Protein AF-A0A820J8H2-F1 (afdb_monomer_lite)

Sequence (237 aa):
DNSMPPGLQPAHKMSIILFLERVYGIPDQETFFRLVEDAFLPDIRAATILDMAAIAESDMALALNRYLCTSVITIMTAHAHYFDDCDHRSSLLESTLHTVYRLSKCRSLTKNQLDIICDFLLAFASQLKPSMMTPLLRKLVHDVPALTDQTIVPLRMLTQWYERCSRYYSVAATEEEKRLTMLLFQKIFDALASRAYDPELFGKALPCLTAIGSALSPDYSYSINQQDNLDHEREKV

Secondary structure (DSSP, 8-state):
-----S---HHHHHHHHHHHHHHT---SHHHHHHHIIIIIHHHHHHHHHHHHTTTTTSHHHHHHHHHIIIIIIHHHHHTGGGGTT-GGGHHHHHHHHHHHHHHTT-TT--HHHHHHHHHHHHHHHTTS-GGGTHHHHHHHHHHGGG--GGGHHHHHHHHHHHHHHHHHHHHT--HHHHHHHHHHHHHHHHHHHTS---HHHHHHHHHHHHHHHHHS-TT----GGGTHHHHHTSTT-

Organism: NCBI:txid433720

Structure (mmCIF, N/CA/C/O backbone):
data_AF-A0A820J8H2-F1
#
_entry.id   AF-A0A820J8H2-F1
#
loop_
_atom_site.group_PDB
_atom_site.id
_atom_site.type_symbol
_atom_site.label_atom_id
_atom_site.label_alt_id
_atom_site.label_comp_id
_atom_site.label_asym_id
_atom_site.label_entity_id
_atom_site.label_seq_id
_atom_site.pdbx_PDB_ins_code
_atom_site.Cartn_x
_atom_site.Cartn_y
_atom_site.Cartn_z
_atom_site.occupancy
_atom_site.B_iso_or_equiv
_atom_site.auth_seq_id
_atom_site.auth_comp_id
_atom_site.auth_asym_id
_atom_site.auth_atom_id
_atom_site.pdbx_PDB_model_num
ATOM 1 N N . ASP A 1 1 ? 27.933 -25.535 -6.704 1.00 30.62 1 ASP A N 1
ATOM 2 C CA . ASP A 1 1 ? 27.068 -25.994 -5.603 1.00 30.62 1 ASP A CA 1
ATOM 3 C C . ASP A 1 1 ? 26.599 -24.831 -4.751 1.00 30.62 1 ASP A C 1
ATOM 5 O O . ASP A 1 1 ? 27.307 -24.401 -3.856 1.00 30.62 1 ASP A O 1
ATOM 9 N N . ASN A 1 2 ? 25.430 -24.277 -5.080 1.00 38.53 2 ASN A N 1
ATOM 10 C CA . ASN A 1 2 ? 24.803 -23.171 -4.345 1.00 38.53 2 ASN A CA 1
ATOM 11 C C . ASN A 1 2 ? 23.500 -23.646 -3.673 1.00 38.53 2 ASN A C 1
ATOM 13 O O . ASN A 1 2 ? 22.476 -22.966 -3.692 1.00 38.53 2 ASN A O 1
ATOM 17 N N . SER A 1 3 ? 23.505 -24.869 -3.135 1.00 40.62 3 SER A N 1
ATOM 18 C CA . SER A 1 3 ? 22.353 -25.422 -2.424 1.00 40.62 3 SER A CA 1
ATOM 19 C C . SER A 1 3 ? 22.303 -24.858 -1.003 1.00 40.62 3 SER A C 1
ATOM 21 O O . SER A 1 3 ? 23.018 -25.306 -0.107 1.00 40.62 3 SER A O 1
ATOM 23 N N . MET A 1 4 ? 21.456 -23.843 -0.845 1.00 52.28 4 MET A N 1
ATOM 24 C CA . MET A 1 4 ? 20.963 -23.289 0.420 1.00 52.28 4 MET A CA 1
ATOM 25 C C . MET A 1 4 ? 20.122 -24.332 1.206 1.00 52.28 4 MET A C 1
ATOM 27 O O . MET A 1 4 ? 19.790 -25.383 0.652 1.00 52.28 4 MET A O 1
ATOM 31 N N . PRO A 1 5 ? 19.833 -24.094 2.503 1.00 44.72 5 PRO A N 1
ATOM 32 C CA . PRO A 1 5 ? 19.587 -25.126 3.515 1.00 44.72 5 PRO A CA 1
ATOM 33 C C . PRO A 1 5 ? 18.308 -25.946 3.268 1.00 44.72 5 PRO A C 1
ATOM 35 O O . PRO A 1 5 ? 17.420 -25.505 2.536 1.00 44.72 5 PRO A O 1
ATOM 38 N N . PRO A 1 6 ? 18.184 -27.139 3.885 1.00 46.28 6 PRO A N 1
ATOM 39 C CA . PRO A 1 6 ? 17.068 -28.046 3.650 1.00 46.28 6 PRO A CA 1
ATOM 40 C C . PRO A 1 6 ? 15.782 -27.445 4.229 1.00 46.28 6 PRO A C 1
ATOM 42 O O . PRO A 1 6 ? 15.544 -27.469 5.433 1.00 46.28 6 PRO A O 1
ATOM 45 N N . GLY A 1 7 ? 14.955 -26.885 3.353 1.00 60.88 7 GLY A N 1
ATOM 46 C CA . GLY A 1 7 ? 13.635 -26.354 3.665 1.00 60.88 7 GLY A CA 1
ATOM 47 C C . GLY A 1 7 ? 12.654 -26.667 2.540 1.00 60.88 7 GLY A C 1
ATOM 48 O O . GLY A 1 7 ? 13.052 -26.983 1.417 1.00 60.88 7 GLY A O 1
ATOM 49 N N . LEU A 1 8 ? 11.353 -26.605 2.833 1.00 62.41 8 LEU A N 1
ATOM 50 C CA . LEU A 1 8 ? 10.319 -26.786 1.814 1.00 62.41 8 LEU A CA 1
ATOM 51 C C . LEU A 1 8 ? 10.477 -25.725 0.719 1.00 62.41 8 LEU A C 1
ATOM 53 O O . LEU A 1 8 ? 10.411 -24.526 0.990 1.00 62.41 8 LEU A O 1
ATOM 57 N N . GLN A 1 9 ? 10.651 -26.178 -0.523 1.00 83.81 9 GLN A N 1
ATOM 58 C CA . GLN A 1 9 ? 10.638 -25.305 -1.694 1.00 83.81 9 GLN A CA 1
ATOM 59 C C . GLN A 1 9 ? 9.290 -24.565 -1.805 1.00 83.81 9 GLN A C 1
ATOM 61 O O . GLN A 1 9 ? 8.263 -25.110 -1.382 1.00 83.81 9 GLN A O 1
ATOM 66 N N . PRO A 1 10 ? 9.247 -23.369 -2.426 1.00 85.56 10 PRO A N 1
ATOM 67 C CA . PRO A 1 10 ? 8.014 -22.592 -2.571 1.00 85.56 10 PRO A CA 1
ATOM 68 C C . PRO A 1 10 ? 6.866 -23.388 -3.205 1.00 85.56 10 PRO A C 1
ATOM 70 O O . PRO A 1 10 ? 5.723 -23.272 -2.775 1.00 85.56 10 PRO A O 1
ATOM 73 N N . ALA A 1 11 ? 7.167 -24.269 -4.165 1.00 85.00 11 ALA A N 1
ATOM 74 C CA . ALA A 1 11 ? 6.178 -25.146 -4.793 1.00 85.00 11 ALA A CA 1
ATOM 75 C C . ALA A 1 11 ? 5.545 -26.154 -3.810 1.00 85.00 11 ALA A C 1
ATOM 77 O O . ALA A 1 11 ? 4.338 -26.408 -3.859 1.00 85.00 11 ALA A O 1
ATOM 78 N N . HIS A 1 12 ? 6.336 -26.703 -2.881 1.00 88.06 12 HIS A N 1
ATOM 79 C CA . HIS A 1 12 ? 5.822 -27.594 -1.841 1.00 88.06 12 HIS A CA 1
ATOM 80 C C . HIS A 1 12 ? 4.946 -26.824 -0.852 1.00 88.06 12 HIS A C 1
ATOM 82 O O . HIS A 1 12 ? 3.842 -27.269 -0.544 1.00 88.06 12 HIS A O 1
ATOM 88 N N . LYS A 1 13 ? 5.396 -25.637 -0.416 1.00 89.31 13 LYS A N 1
ATOM 89 C CA . LYS A 1 13 ? 4.595 -24.757 0.449 1.00 89.31 13 LYS A CA 1
ATOM 90 C C . LYS A 1 13 ? 3.261 -24.397 -0.204 1.00 89.31 13 LYS A C 1
ATOM 92 O O . LYS A 1 13 ? 2.226 -24.501 0.443 1.00 89.31 13 LYS A O 1
ATOM 97 N N . MET A 1 14 ? 3.274 -24.058 -1.494 1.00 89.00 14 MET A N 1
ATOM 98 C CA . MET A 1 14 ? 2.070 -23.754 -2.270 1.00 89.00 14 MET A CA 1
ATOM 99 C C . MET A 1 14 ? 1.055 -24.899 -2.230 1.00 89.00 14 MET A C 1
ATOM 101 O O . MET A 1 14 ? -0.117 -24.678 -1.943 1.00 89.00 14 MET A O 1
ATOM 105 N N . SER A 1 15 ? 1.517 -26.129 -2.466 1.00 88.31 15 SER A N 1
ATOM 106 C CA . SER A 1 15 ? 0.657 -27.318 -2.470 1.00 88.31 15 SER A CA 1
ATOM 107 C C . SER A 1 15 ? 0.059 -27.600 -1.088 1.00 88.31 15 SER A C 1
ATOM 109 O O . SER A 1 15 ? -1.125 -27.910 -0.981 1.00 88.31 15 SER A O 1
ATOM 111 N N . ILE A 1 16 ? 0.861 -27.448 -0.028 1.00 89.44 16 ILE A N 1
ATOM 112 C CA . ILE A 1 16 ? 0.415 -27.633 1.360 1.00 89.44 16 ILE A CA 1
ATOM 113 C C . ILE A 1 16 ? -0.626 -26.576 1.735 1.00 89.44 16 ILE A C 1
ATOM 115 O O . ILE A 1 16 ? -1.671 -26.926 2.271 1.00 89.44 16 ILE A O 1
ATOM 119 N N . ILE A 1 17 ? -0.374 -25.301 1.425 1.00 89.00 17 ILE A N 1
ATOM 120 C CA . ILE A 1 17 ? -1.313 -24.214 1.721 1.00 89.00 17 ILE A CA 1
ATOM 121 C C . ILE A 1 17 ? -2.636 -24.419 0.989 1.00 89.00 17 ILE A C 1
ATOM 123 O O . ILE A 1 17 ? -3.684 -24.336 1.620 1.00 89.00 17 ILE A O 1
ATOM 127 N N . LEU A 1 18 ? -2.598 -24.734 -0.309 1.00 87.75 18 LEU A N 1
ATOM 128 C CA . LEU A 1 18 ? -3.810 -25.001 -1.084 1.00 87.75 18 LEU A CA 1
ATOM 129 C C . LEU A 1 18 ? -4.602 -26.174 -0.500 1.00 87.75 18 LEU A C 1
ATOM 131 O O . LEU A 1 18 ? -5.824 -26.113 -0.423 1.00 87.75 18 LEU A O 1
ATOM 135 N N . PHE A 1 19 ? -3.922 -27.236 -0.068 1.00 89.81 19 PHE A N 1
ATOM 136 C CA . PHE A 1 19 ? -4.579 -28.360 0.591 1.00 89.81 19 PHE A CA 1
ATOM 137 C C . PHE A 1 19 ? -5.224 -27.946 1.920 1.00 89.81 19 PHE A C 1
ATOM 139 O O . PHE A 1 19 ? -6.392 -28.256 2.147 1.00 89.81 19 PHE A O 1
ATOM 146 N N . LEU A 1 20 ? -4.496 -27.222 2.777 1.00 88.06 20 LEU A N 1
ATOM 147 C CA . LEU A 1 20 ? -5.016 -26.740 4.059 1.00 88.06 20 LEU A CA 1
ATOM 148 C C . LEU A 1 20 ? -6.232 -25.833 3.859 1.00 88.06 20 LEU A C 1
ATOM 150 O O . LEU A 1 20 ? -7.269 -26.059 4.477 1.00 88.06 20 LEU A O 1
ATOM 154 N N . GLU A 1 21 ? -6.137 -24.875 2.940 1.00 86.62 21 GLU A N 1
ATOM 155 C CA . GLU A 1 21 ? -7.226 -23.964 2.592 1.00 86.62 21 GLU A CA 1
ATOM 156 C C . GLU A 1 21 ? -8.458 -24.721 2.074 1.00 86.62 21 GLU A C 1
ATOM 158 O O . GLU A 1 21 ? -9.579 -24.434 2.486 1.00 86.62 21 GLU A O 1
ATOM 163 N N . ARG A 1 22 ? -8.275 -25.707 1.188 1.00 89.31 22 ARG A N 1
ATOM 164 C CA . ARG A 1 22 ? -9.395 -26.415 0.546 1.00 89.31 22 ARG A CA 1
ATOM 165 C C . ARG A 1 22 ? -10.045 -27.478 1.423 1.00 89.31 22 ARG A C 1
ATOM 167 O O . ARG A 1 22 ? -11.230 -27.739 1.240 1.00 89.31 22 ARG A O 1
ATOM 174 N N . VAL A 1 23 ? -9.287 -28.116 2.314 1.00 92.00 23 VAL A N 1
ATOM 175 C CA . VAL A 1 23 ? -9.778 -29.234 3.139 1.00 92.00 23 VAL A CA 1
ATOM 176 C C . VAL A 1 23 ? -10.203 -28.777 4.526 1.00 92.00 23 VAL A C 1
ATOM 178 O O . VAL A 1 23 ? -11.249 -29.204 5.007 1.00 92.00 23 VAL A O 1
ATOM 181 N N . TYR A 1 24 ? -9.405 -27.925 5.165 1.00 87.56 24 TYR A N 1
ATOM 182 C CA . TYR A 1 24 ? -9.645 -27.483 6.540 1.00 87.56 24 TYR A CA 1
ATOM 183 C C . TYR A 1 24 ? -10.177 -26.050 6.609 1.00 87.56 24 TYR A C 1
ATOM 185 O O . TYR A 1 24 ? -10.879 -25.709 7.559 1.00 87.56 24 TYR A O 1
ATOM 193 N N . GLY A 1 25 ? -9.877 -25.223 5.603 1.00 89.12 25 GLY A N 1
ATOM 194 C CA . GLY A 1 25 ? -10.183 -23.797 5.634 1.00 89.12 25 GLY A CA 1
ATOM 195 C C . GLY A 1 25 ? -9.395 -23.060 6.718 1.00 89.12 25 GLY A C 1
ATOM 196 O O . GLY A 1 25 ? -8.474 -23.601 7.333 1.00 89.12 25 GLY A O 1
ATOM 197 N N . ILE A 1 26 ? -9.763 -21.799 6.946 1.00 90.25 26 ILE A N 1
ATOM 198 C CA . ILE A 1 26 ? -9.236 -20.984 8.044 1.00 90.25 26 ILE A CA 1
ATOM 199 C C . ILE A 1 26 ? -10.391 -20.727 9.019 1.00 90.25 26 ILE A C 1
ATOM 201 O O . ILE A 1 26 ? -11.213 -19.842 8.767 1.00 90.25 26 ILE A O 1
ATOM 205 N N . PRO A 1 27 ? -10.503 -21.534 10.091 1.00 86.44 27 PRO A N 1
ATOM 206 C CA . PRO A 1 27 ? -11.716 -21.592 10.905 1.00 86.44 27 PRO A CA 1
ATOM 207 C C . PRO A 1 27 ? -11.907 -20.365 11.797 1.00 86.44 27 PRO A C 1
ATOM 209 O O . PRO A 1 27 ? -13.040 -20.012 12.111 1.00 86.44 27 PRO A O 1
ATOM 212 N N . ASP A 1 28 ? -10.815 -19.722 12.209 1.00 90.75 28 ASP A N 1
ATOM 213 C CA . ASP A 1 28 ? -10.843 -18.607 13.144 1.00 90.75 28 ASP A CA 1
ATOM 214 C C . ASP A 1 28 ? -9.726 -17.587 12.874 1.00 90.75 28 ASP A C 1
ATOM 216 O O . ASP A 1 28 ? -8.718 -17.854 12.207 1.00 90.75 28 ASP A O 1
ATOM 220 N N . GLN A 1 29 ? -9.935 -16.393 13.426 1.00 91.62 29 GLN A N 1
ATOM 221 C CA . GLN A 1 29 ? -9.028 -15.255 13.331 1.00 91.62 29 GLN A CA 1
ATOM 222 C C . GLN A 1 29 ? -7.659 -15.552 13.969 1.00 91.62 29 GLN A C 1
ATOM 224 O O . GLN A 1 29 ? -6.631 -15.094 13.473 1.00 91.62 29 GLN A O 1
ATOM 229 N N . GLU A 1 30 ? -7.601 -16.333 15.049 1.00 92.00 30 GLU A N 1
ATOM 230 C CA . GLU A 1 30 ? -6.343 -16.628 15.736 1.00 92.00 30 GLU A CA 1
ATOM 231 C C . GLU A 1 30 ? -5.408 -17.468 14.856 1.00 92.00 30 GLU A C 1
ATOM 233 O O . GLU A 1 30 ? -4.236 -17.124 14.687 1.00 92.00 30 GLU A O 1
ATOM 238 N N . THR A 1 31 ? -5.948 -18.515 14.238 1.00 91.75 31 THR A N 1
ATOM 239 C CA . THR A 1 31 ? -5.276 -19.395 13.283 1.00 91.75 31 THR A CA 1
ATOM 240 C C . THR A 1 31 ? -4.796 -18.608 12.072 1.00 91.75 31 THR A C 1
ATOM 242 O O . THR A 1 31 ? -3.646 -18.766 11.658 1.00 91.75 31 THR A O 1
ATOM 245 N N . PHE A 1 32 ? -5.636 -17.713 11.541 1.00 93.19 32 PHE A N 1
ATOM 246 C CA . PHE A 1 32 ? -5.249 -16.818 10.452 1.00 93.19 32 PHE A CA 1
ATOM 247 C C . PHE A 1 32 ? -4.015 -15.987 10.809 1.00 93.19 32 PHE A C 1
ATOM 249 O O . PHE A 1 32 ? -3.044 -15.948 10.055 1.00 93.19 32 PHE A O 1
ATOM 256 N N . PHE A 1 33 ? -4.012 -15.355 11.978 1.00 93.69 33 PHE A N 1
ATOM 257 C CA . PHE A 1 33 ? -2.881 -14.533 12.379 1.00 93.69 33 PHE A CA 1
ATOM 258 C C . PHE A 1 33 ? -1.616 -15.336 12.684 1.00 93.69 33 PHE A C 1
ATOM 260 O O . PHE A 1 33 ? -0.537 -14.851 12.360 1.00 93.69 33 PHE A O 1
ATOM 267 N N . ARG A 1 34 ? -1.720 -16.553 13.239 1.00 92.50 34 ARG A N 1
ATOM 268 C CA . ARG A 1 34 ? -0.553 -17.446 13.371 1.00 92.50 34 ARG A CA 1
ATOM 269 C C . ARG A 1 34 ? 0.048 -17.756 11.999 1.00 92.50 34 ARG A C 1
ATOM 271 O O . ARG A 1 34 ? 1.257 -17.682 11.830 1.00 92.50 34 ARG A O 1
ATOM 278 N N . LEU A 1 35 ? -0.786 -18.020 10.988 1.00 92.75 35 LEU A N 1
ATOM 279 C CA . LEU A 1 35 ? -0.313 -18.204 9.610 1.00 92.75 35 LEU A CA 1
ATOM 280 C C . LEU A 1 35 ? 0.363 -16.939 9.060 1.00 92.75 35 LEU A C 1
ATOM 282 O O . LEU A 1 35 ? 1.425 -17.034 8.443 1.00 92.75 35 LEU A O 1
ATOM 286 N N . VAL A 1 36 ? -0.219 -15.759 9.297 1.00 93.69 36 VAL A N 1
ATOM 287 C CA . VAL A 1 36 ? 0.371 -14.482 8.868 1.00 93.69 36 VAL A CA 1
ATOM 288 C C . VAL A 1 36 ? 1.738 -14.263 9.521 1.00 93.69 36 VAL A C 1
ATOM 290 O O . VAL A 1 36 ? 2.703 -13.946 8.826 1.00 93.69 36 VAL A O 1
ATOM 293 N N . GLU A 1 37 ? 1.833 -14.452 10.833 1.00 93.50 37 GLU A N 1
ATOM 294 C CA . GLU A 1 37 ? 3.025 -14.164 11.631 1.00 93.50 37 GLU A CA 1
ATOM 295 C C . GLU A 1 37 ? 4.150 -15.187 11.416 1.00 93.50 37 GLU A C 1
ATOM 297 O O . GLU A 1 37 ? 5.286 -14.793 11.134 1.00 93.50 37 GLU A O 1
ATOM 302 N N . ASP A 1 38 ? 3.829 -16.482 11.463 1.00 91.25 38 ASP A N 1
ATOM 303 C CA . ASP A 1 38 ? 4.825 -17.560 11.478 1.00 91.25 38 ASP A CA 1
ATOM 304 C C . ASP A 1 38 ? 5.195 -18.070 10.078 1.00 91.25 38 ASP A C 1
ATOM 306 O O . ASP A 1 38 ? 6.290 -18.604 9.884 1.00 91.25 38 ASP A O 1
ATOM 310 N N . ALA A 1 39 ? 4.308 -17.920 9.085 1.00 90.88 39 ALA A N 1
ATOM 311 C CA . ALA A 1 39 ? 4.525 -18.451 7.737 1.00 90.88 39 ALA A CA 1
ATOM 312 C C . ALA A 1 39 ? 4.591 -17.356 6.664 1.00 90.88 39 ALA A C 1
ATOM 314 O O . ALA A 1 39 ? 5.579 -17.264 5.932 1.00 90.88 39 ALA A O 1
ATOM 315 N N . PHE A 1 40 ? 3.564 -16.511 6.560 1.00 93.81 40 PHE A N 1
ATOM 316 C CA . PHE A 1 40 ? 3.409 -15.625 5.404 1.00 93.81 40 PHE A CA 1
ATOM 317 C C . PHE A 1 40 ? 4.362 -14.432 5.444 1.00 93.81 40 PHE A C 1
ATOM 319 O O . PHE A 1 40 ? 5.053 -14.173 4.459 1.00 93.81 40 PHE A O 1
ATOM 326 N N . LEU A 1 41 ? 4.454 -13.713 6.567 1.00 94.12 41 LEU A N 1
ATOM 327 C CA . LEU A 1 41 ? 5.349 -12.559 6.680 1.00 94.12 41 LEU A CA 1
ATOM 328 C C . LEU A 1 41 ? 6.827 -12.917 6.502 1.00 94.12 41 LEU A C 1
ATOM 330 O O . LEU A 1 41 ? 7.506 -12.183 5.777 1.00 94.12 41 LEU A O 1
ATOM 334 N N . PRO A 1 42 ? 7.357 -14.008 7.088 1.00 93.31 42 PRO A N 1
ATOM 335 C CA . PRO A 1 42 ? 8.715 -14.458 6.800 1.00 93.31 42 PRO A CA 1
ATOM 336 C C . PRO A 1 42 ? 8.952 -14.719 5.308 1.00 93.31 42 PRO A C 1
ATOM 338 O O . PRO A 1 42 ? 9.970 -14.279 4.773 1.00 93.31 42 PRO A O 1
ATOM 341 N N . ASP A 1 43 ? 7.997 -15.354 4.621 1.00 92.75 43 ASP A N 1
ATOM 342 C CA . ASP A 1 43 ? 8.103 -15.644 3.187 1.00 92.75 43 ASP A CA 1
ATOM 343 C C . ASP A 1 43 ? 8.063 -14.362 2.333 1.00 92.75 43 ASP A C 1
ATOM 345 O O . ASP A 1 43 ? 8.858 -14.214 1.400 1.00 92.75 43 ASP A O 1
ATOM 349 N N . ILE A 1 44 ? 7.207 -13.391 2.677 1.00 93.94 44 ILE A N 1
ATOM 350 C CA . ILE A 1 44 ? 7.168 -12.090 1.989 1.00 93.94 44 ILE A CA 1
ATOM 351 C C . ILE A 1 44 ? 8.481 -11.327 2.219 1.00 93.94 44 ILE A C 1
ATOM 353 O O . ILE A 1 44 ? 9.057 -10.781 1.276 1.00 93.94 44 ILE A O 1
ATOM 357 N N . ARG A 1 45 ? 9.006 -11.312 3.453 1.00 92.50 45 ARG A N 1
ATOM 358 C CA . ARG A 1 45 ? 10.306 -10.688 3.753 1.00 92.50 45 ARG A CA 1
ATOM 359 C C . ARG A 1 45 ? 11.423 -11.337 2.940 1.00 92.50 45 ARG A C 1
ATOM 361 O O . ARG A 1 45 ? 12.227 -10.610 2.358 1.00 92.50 45 ARG A O 1
ATOM 368 N N . ALA A 1 46 ? 11.443 -12.666 2.845 1.00 90.12 46 ALA A N 1
ATOM 369 C CA . ALA A 1 46 ? 12.415 -13.388 2.031 1.00 90.12 46 ALA A CA 1
ATOM 370 C C . ALA A 1 46 ? 12.356 -12.959 0.554 1.00 90.12 46 ALA A C 1
ATOM 372 O O . ALA A 1 46 ? 13.405 -12.694 -0.031 1.00 90.12 46 ALA A O 1
ATOM 373 N N . ALA A 1 47 ? 11.159 -12.786 -0.019 1.00 90.06 47 ALA A N 1
ATOM 374 C CA . ALA A 1 47 ? 11.011 -12.272 -1.384 1.00 90.06 47 ALA A CA 1
ATOM 375 C C . ALA A 1 47 ? 11.597 -10.864 -1.543 1.00 90.06 47 ALA A C 1
ATOM 377 O O . ALA A 1 47 ? 12.363 -10.621 -2.474 1.00 90.06 47 ALA A O 1
ATOM 378 N N . THR A 1 48 ? 11.336 -9.958 -0.593 1.00 88.25 48 THR A N 1
ATOM 379 C CA . THR A 1 48 ? 11.916 -8.605 -0.653 1.00 88.25 48 THR A CA 1
ATOM 380 C C . THR A 1 48 ? 13.442 -8.593 -0.534 1.00 88.25 48 THR A C 1
ATOM 382 O O . THR A 1 48 ? 14.085 -7.725 -1.113 1.00 88.25 48 THR A O 1
ATOM 385 N N . ILE A 1 49 ? 14.039 -9.543 0.195 1.00 86.94 49 ILE A N 1
ATOM 386 C CA . ILE A 1 49 ? 15.500 -9.672 0.323 1.00 86.94 49 ILE A CA 1
ATOM 387 C C . ILE A 1 49 ? 16.106 -10.220 -0.972 1.00 86.94 49 ILE A C 1
ATOM 389 O O . ILE A 1 49 ? 17.130 -9.714 -1.429 1.00 86.94 49 ILE A O 1
ATOM 393 N N . LEU A 1 50 ? 15.467 -11.224 -1.578 1.00 83.81 50 LEU A N 1
ATOM 394 C CA . LEU A 1 50 ? 15.920 -11.812 -2.840 1.00 83.81 50 LEU A CA 1
ATOM 395 C C . LEU A 1 50 ? 15.900 -10.804 -3.996 1.00 83.81 50 LEU A C 1
ATOM 397 O O . LEU A 1 50 ? 16.785 -10.863 -4.845 1.00 83.81 50 LEU A O 1
ATOM 401 N N . ASP A 1 51 ? 14.956 -9.859 -3.999 1.00 80.44 51 ASP A N 1
ATOM 402 C CA . ASP A 1 51 ? 14.887 -8.791 -5.008 1.00 80.44 51 ASP A CA 1
ATOM 403 C C . ASP A 1 51 ? 16.016 -7.749 -4.862 1.00 80.44 51 ASP A C 1
ATOM 405 O O . ASP A 1 51 ? 16.427 -7.143 -5.848 1.00 80.44 51 ASP A O 1
ATOM 409 N N . MET A 1 52 ? 16.556 -7.558 -3.649 1.00 73.12 52 MET A N 1
ATOM 410 C CA . MET A 1 52 ? 17.709 -6.670 -3.410 1.00 73.12 52 MET A CA 1
ATOM 411 C C . MET A 1 52 ? 19.044 -7.319 -3.793 1.00 73.12 52 MET A C 1
ATOM 413 O O . MET A 1 52 ? 20.022 -6.621 -4.066 1.00 73.12 52 MET A O 1
ATOM 417 N N . ALA A 1 53 ? 19.111 -8.650 -3.792 1.00 66.25 53 ALA A N 1
ATOM 418 C CA . ALA A 1 53 ? 20.272 -9.372 -4.285 1.00 66.25 53 ALA A CA 1
ATOM 419 C C . ALA A 1 53 ? 20.287 -9.339 -5.823 1.00 66.25 53 ALA A C 1
ATOM 421 O O . ALA A 1 53 ? 19.238 -9.312 -6.462 1.00 66.25 53 ALA A O 1
ATOM 422 N N . ALA A 1 54 ? 21.462 -9.454 -6.450 1.00 62.56 54 ALA A N 1
ATOM 423 C CA . ALA A 1 54 ? 21.604 -9.627 -7.908 1.00 62.56 54 ALA A CA 1
ATOM 424 C C . ALA A 1 54 ? 21.035 -10.976 -8.434 1.00 62.56 54 ALA A C 1
ATOM 426 O O . ALA A 1 54 ? 21.475 -11.499 -9.451 1.00 62.56 54 ALA A O 1
ATOM 427 N N . ILE A 1 55 ? 20.090 -11.568 -7.699 1.00 67.88 55 ILE A N 1
ATOM 428 C CA . ILE A 1 55 ? 19.502 -12.900 -7.844 1.00 67.88 55 ILE A CA 1
ATOM 429 C C . ILE A 1 55 ? 17.970 -12.772 -8.057 1.00 67.88 55 ILE A C 1
ATOM 431 O O . ILE A 1 55 ? 17.249 -13.770 -8.045 1.00 67.88 55 ILE A O 1
ATOM 435 N N . ALA A 1 56 ? 17.458 -11.551 -8.282 1.00 65.81 56 ALA A N 1
ATOM 436 C CA . ALA A 1 56 ? 16.034 -11.254 -8.487 1.00 65.81 56 ALA A CA 1
ATOM 437 C C . ALA A 1 56 ? 15.390 -12.056 -9.639 1.00 65.81 56 ALA A C 1
ATOM 439 O O . ALA A 1 56 ? 14.205 -12.371 -9.585 1.00 65.81 56 ALA A O 1
ATOM 440 N N . GLU A 1 57 ? 16.177 -12.437 -10.649 1.00 72.38 57 GLU A N 1
ATOM 441 C CA . GLU A 1 57 ? 15.741 -13.252 -11.796 1.00 72.38 57 GLU A CA 1
ATOM 442 C C . GLU A 1 57 ? 15.988 -14.758 -11.611 1.00 72.38 57 GLU A C 1
ATOM 444 O O . GLU A 1 57 ? 15.812 -15.542 -12.540 1.00 72.38 57 GLU A O 1
ATOM 449 N N . SER A 1 58 ? 16.403 -15.199 -10.421 1.00 83.06 58 SER A N 1
ATOM 450 C CA . SER A 1 58 ? 16.575 -16.630 -10.162 1.00 83.06 58 SER A CA 1
ATOM 451 C C . SER A 1 58 ? 15.245 -17.380 -10.178 1.00 83.06 58 SER A C 1
ATOM 453 O O . SER A 1 58 ? 14.220 -16.877 -9.709 1.00 83.06 58 SER A O 1
ATOM 455 N N . ASP A 1 59 ? 15.290 -18.647 -10.597 1.00 84.19 59 ASP A N 1
ATOM 456 C CA . ASP A 1 59 ? 14.137 -19.554 -10.551 1.00 84.19 59 ASP A CA 1
ATOM 457 C C . ASP A 1 59 ? 13.493 -19.609 -9.159 1.00 84.19 59 ASP A C 1
ATOM 459 O O . ASP A 1 59 ? 12.272 -19.702 -9.031 1.00 84.19 59 ASP A O 1
ATOM 463 N N . MET A 1 60 ? 14.306 -19.501 -8.103 1.00 84.38 60 MET A N 1
ATOM 464 C CA . MET A 1 60 ? 13.832 -19.479 -6.721 1.00 84.38 60 MET A CA 1
ATOM 465 C C . MET A 1 60 ? 13.037 -18.207 -6.398 1.00 84.38 60 MET A C 1
ATOM 467 O O . MET A 1 60 ? 11.959 -18.305 -5.809 1.00 84.38 60 MET A O 1
ATOM 471 N N . ALA A 1 61 ? 13.533 -17.027 -6.785 1.00 86.00 61 ALA A N 1
ATOM 472 C CA . ALA A 1 61 ? 12.832 -15.760 -6.569 1.00 86.00 61 ALA A CA 1
ATOM 473 C C . ALA A 1 61 ? 11.496 -15.731 -7.331 1.00 86.00 61 ALA A C 1
ATOM 475 O O . ALA A 1 61 ? 10.455 -15.395 -6.761 1.00 86.00 61 ALA A O 1
ATOM 476 N N . LEU A 1 62 ? 11.492 -16.197 -8.583 1.00 88.31 62 LEU A N 1
ATOM 477 C CA . LEU A 1 62 ? 10.280 -16.291 -9.400 1.00 88.3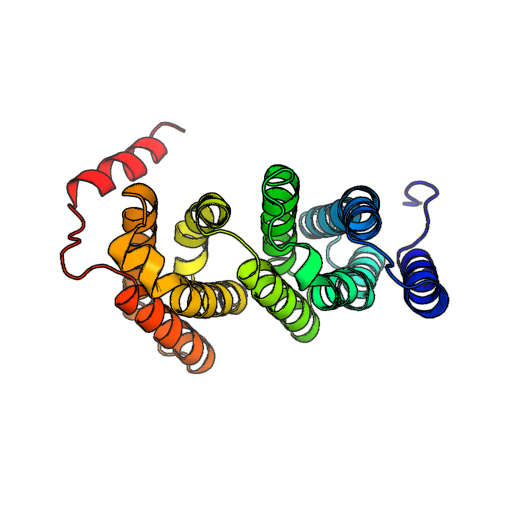1 62 LEU A CA 1
ATOM 478 C C . LEU A 1 62 ? 9.276 -17.313 -8.842 1.00 88.31 62 LEU A C 1
ATOM 480 O O . LEU A 1 62 ? 8.069 -17.045 -8.805 1.00 88.31 62 LEU A O 1
ATOM 484 N N . ALA A 1 63 ? 9.750 -18.471 -8.370 1.00 89.19 63 ALA A N 1
ATOM 485 C CA . ALA A 1 63 ? 8.908 -19.474 -7.719 1.00 89.19 63 ALA A CA 1
ATOM 486 C C . ALA A 1 63 ? 8.287 -18.938 -6.422 1.00 89.19 63 ALA A C 1
ATOM 488 O O . ALA A 1 63 ? 7.108 -19.193 -6.158 1.00 89.19 63 ALA A O 1
ATOM 489 N N . LEU A 1 64 ? 9.047 -18.163 -5.643 1.00 90.69 64 LEU A N 1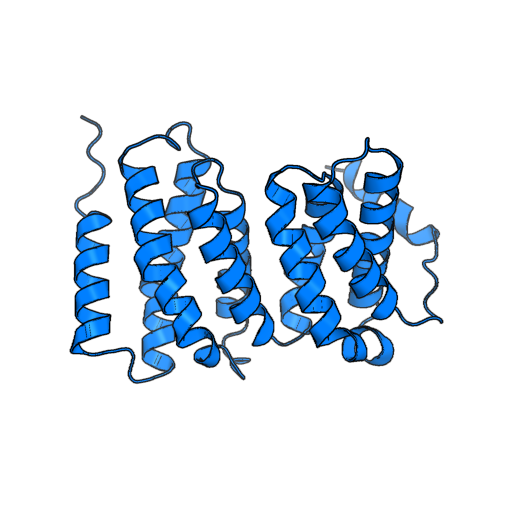
ATOM 490 C CA . LEU A 1 64 ? 8.555 -17.521 -4.431 1.00 90.69 64 LEU A CA 1
ATOM 491 C C . LEU A 1 64 ? 7.492 -16.462 -4.752 1.00 90.69 64 LEU A C 1
ATOM 493 O O . LEU A 1 64 ? 6.412 -16.506 -4.170 1.00 90.69 64 LEU A O 1
ATOM 497 N N . ASN A 1 65 ? 7.724 -15.590 -5.738 1.00 91.81 65 ASN A N 1
ATOM 498 C CA . ASN A 1 65 ? 6.734 -14.598 -6.181 1.00 91.81 65 ASN A CA 1
ATOM 499 C C . ASN A 1 65 ? 5.427 -15.256 -6.657 1.00 91.81 65 ASN A C 1
ATOM 501 O O . ASN A 1 65 ? 4.332 -14.764 -6.368 1.00 91.81 65 ASN A O 1
ATOM 505 N N . ARG A 1 66 ? 5.519 -16.397 -7.359 1.00 91.94 66 ARG A N 1
ATOM 506 C CA . ARG A 1 66 ? 4.346 -17.178 -7.784 1.00 91.94 66 ARG A CA 1
ATOM 507 C C . ARG A 1 66 ? 3.575 -17.735 -6.591 1.00 91.94 66 ARG A C 1
ATOM 509 O O . ARG A 1 66 ? 2.360 -17.560 -6.541 1.00 91.94 66 ARG A O 1
ATOM 516 N N . TYR A 1 67 ? 4.268 -18.367 -5.646 1.00 93.44 67 TYR A N 1
ATOM 517 C CA . TYR A 1 67 ? 3.673 -18.877 -4.409 1.00 93.44 67 TYR A CA 1
ATOM 518 C C . TYR A 1 67 ? 2.981 -17.764 -3.610 1.00 93.44 67 TYR A C 1
ATOM 520 O O . TYR A 1 67 ? 1.824 -17.918 -3.210 1.00 93.44 67 TYR A O 1
ATOM 528 N N . LEU A 1 68 ? 3.658 -16.624 -3.440 1.00 94.19 68 LEU A N 1
ATOM 529 C CA . LEU A 1 68 ? 3.131 -15.510 -2.664 1.00 94.19 68 LEU A CA 1
ATOM 530 C C . LEU A 1 68 ? 1.850 -14.960 -3.288 1.00 94.19 68 LEU A C 1
ATOM 532 O O . LEU A 1 68 ? 0.843 -14.8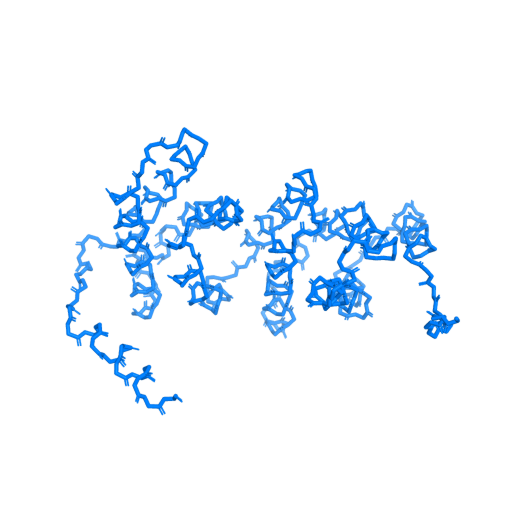49 -2.601 1.00 94.19 68 LEU A O 1
ATOM 536 N N . CYS A 1 69 ? 1.845 -14.670 -4.588 1.00 93.62 69 CYS A N 1
ATOM 537 C CA . CYS A 1 69 ? 0.672 -14.060 -5.215 1.00 93.62 69 CYS A CA 1
ATOM 538 C C . CYS A 1 69 ? -0.484 -15.057 -5.386 1.00 93.62 69 CYS A C 1
ATOM 540 O O . CYS A 1 69 ? -1.638 -14.703 -5.169 1.00 93.62 69 CYS A O 1
ATOM 542 N N . THR A 1 70 ? -0.190 -16.314 -5.733 1.00 91.62 70 THR A N 1
ATOM 543 C CA . THR A 1 70 ? -1.239 -17.301 -6.049 1.00 91.62 70 THR A CA 1
ATOM 544 C C . THR A 1 70 ? -1.906 -17.877 -4.804 1.00 91.62 70 THR A C 1
ATOM 546 O O . THR A 1 70 ? -3.080 -18.225 -4.854 1.00 91.62 70 THR A O 1
ATOM 549 N N . SER A 1 71 ? -1.175 -17.991 -3.692 1.00 91.94 71 SER A N 1
ATOM 550 C CA . SER A 1 71 ? -1.697 -18.603 -2.468 1.00 91.94 71 SER A CA 1
ATOM 551 C C . SER A 1 71 ? -1.723 -17.611 -1.316 1.00 91.94 71 SER A C 1
ATOM 553 O O . SER A 1 71 ? -2.798 -17.268 -0.843 1.00 91.94 71 SER A O 1
ATOM 555 N N . VAL A 1 72 ? -0.567 -17.098 -0.892 1.00 94.31 72 VAL A N 1
ATOM 556 C CA . VAL A 1 72 ? -0.459 -16.307 0.347 1.00 94.31 72 VAL A CA 1
ATOM 557 C C . VAL A 1 72 ? -1.297 -15.027 0.298 1.00 94.31 72 VAL A C 1
ATOM 559 O O . VAL A 1 72 ? -2.208 -14.853 1.102 1.00 94.31 72 VAL A O 1
ATOM 562 N N . ILE A 1 73 ? -1.031 -14.147 -0.668 1.00 95.31 73 ILE A N 1
ATOM 563 C CA . ILE A 1 73 ? -1.722 -12.861 -0.813 1.00 95.31 73 ILE A CA 1
ATOM 564 C C . ILE A 1 73 ? -3.200 -13.080 -1.141 1.00 95.31 73 ILE A C 1
ATOM 566 O O . ILE A 1 73 ? -4.056 -12.387 -0.596 1.00 95.31 73 ILE A O 1
ATOM 570 N N . THR A 1 74 ? -3.521 -14.082 -1.964 1.00 93.50 74 THR A N 1
ATOM 571 C CA . THR A 1 74 ? -4.914 -14.424 -2.291 1.00 93.50 74 THR A CA 1
ATOM 572 C C . THR A 1 74 ? -5.695 -14.843 -1.038 1.00 93.50 74 THR A C 1
ATOM 574 O O . THR A 1 74 ? -6.782 -14.321 -0.794 1.00 93.50 74 THR A O 1
ATOM 577 N N . ILE A 1 75 ? -5.116 -15.690 -0.180 1.00 93.06 75 ILE A N 1
ATOM 578 C CA . ILE A 1 75 ? -5.716 -16.097 1.101 1.00 93.06 75 ILE A CA 1
ATOM 579 C C . ILE A 1 75 ? -5.864 -14.908 2.047 1.00 93.06 75 ILE A C 1
ATOM 581 O O . ILE A 1 75 ? -6.928 -14.734 2.646 1.00 93.06 75 ILE A O 1
ATOM 585 N N . MET A 1 76 ? -4.822 -14.081 2.173 1.00 94.69 76 MET A N 1
ATOM 586 C CA . MET A 1 76 ? -4.855 -12.883 3.016 1.00 94.69 76 MET A CA 1
ATOM 587 C C . MET A 1 76 ? -5.916 -11.882 2.542 1.00 94.69 76 MET A C 1
ATOM 589 O O . MET A 1 76 ? -6.545 -11.229 3.369 1.00 94.69 76 MET A O 1
ATOM 593 N N . THR A 1 77 ? -6.153 -11.792 1.231 1.00 94.69 77 THR A N 1
ATOM 594 C CA . THR A 1 77 ? -7.209 -10.950 0.644 1.00 94.69 77 THR A CA 1
ATOM 595 C C . THR A 1 77 ? -8.592 -11.517 0.932 1.00 94.69 77 THR A C 1
ATOM 597 O O . THR A 1 77 ? -9.470 -10.785 1.383 1.00 94.69 77 THR A O 1
ATOM 600 N N . ALA A 1 78 ? -8.787 -12.824 0.729 1.00 92.75 78 ALA A N 1
ATOM 601 C CA . ALA A 1 78 ? -10.062 -13.492 0.992 1.00 92.75 78 ALA A CA 1
ATOM 602 C C . ALA A 1 78 ? -10.489 -13.369 2.466 1.00 92.75 78 ALA A C 1
ATOM 604 O O . ALA A 1 78 ? -11.669 -13.196 2.770 1.00 92.75 78 ALA A O 1
ATOM 605 N N . HIS A 1 79 ? -9.517 -13.387 3.378 1.00 93.88 79 HIS A N 1
ATOM 606 C CA . HIS A 1 79 ? -9.736 -13.283 4.819 1.00 93.88 79 HIS A CA 1
ATOM 607 C C . HIS A 1 79 ? -9.424 -11.888 5.373 1.00 93.88 79 HIS A C 1
ATOM 609 O O . HIS A 1 79 ? -9.178 -11.743 6.567 1.00 93.88 79 HIS A O 1
ATOM 615 N N . ALA A 1 80 ? -9.461 -10.843 4.535 1.00 93.06 80 ALA A N 1
ATOM 616 C CA . ALA A 1 80 ? -9.117 -9.491 4.972 1.00 93.06 80 ALA A CA 1
ATOM 617 C C . ALA A 1 80 ? -9.993 -9.004 6.143 1.00 93.06 80 ALA A C 1
ATOM 619 O O . ALA A 1 80 ? -9.507 -8.292 7.011 1.00 93.06 80 ALA A O 1
ATOM 620 N N . HIS A 1 81 ? -11.253 -9.443 6.221 1.00 91.94 81 HIS A N 1
ATOM 621 C CA . HIS A 1 81 ? -12.171 -9.127 7.322 1.00 91.94 81 HIS A CA 1
ATOM 622 C C . HIS A 1 81 ? -11.644 -9.530 8.713 1.00 91.94 81 HI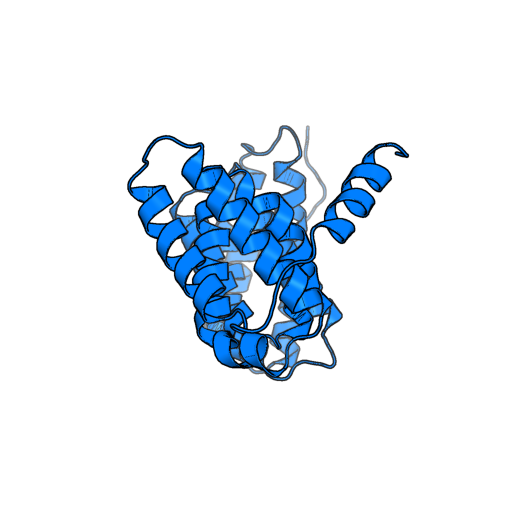S A C 1
ATOM 624 O O . HIS A 1 81 ? -12.015 -8.912 9.703 1.00 91.94 81 HIS A O 1
ATOM 630 N N . TYR A 1 82 ? -10.741 -10.514 8.810 1.00 92.94 82 TYR A N 1
ATOM 631 C CA . TYR A 1 82 ? -10.091 -10.868 10.076 1.00 92.94 82 TYR A CA 1
ATOM 632 C C . TYR A 1 82 ? -9.097 -9.813 10.576 1.00 92.94 82 TYR A C 1
ATOM 634 O O . TYR A 1 82 ? -8.631 -9.930 11.705 1.00 92.94 82 TYR A O 1
ATOM 642 N N . PHE A 1 83 ? -8.760 -8.794 9.785 1.00 91.00 83 PHE A N 1
ATOM 643 C CA . PHE A 1 83 ? -7.945 -7.672 10.254 1.00 91.00 83 PHE A CA 1
ATOM 644 C C . PHE A 1 83 ? -8.756 -6.574 10.951 1.00 91.00 83 PHE A C 1
ATOM 646 O O . PHE A 1 83 ? -8.149 -5.679 11.540 1.00 91.00 83 PHE A O 1
ATOM 653 N N . ASP A 1 84 ? -10.089 -6.645 10.909 1.00 89.31 84 ASP A N 1
ATOM 654 C CA . ASP A 1 84 ? -10.951 -5.679 11.584 1.00 89.31 84 ASP A CA 1
ATOM 655 C C . ASP A 1 84 ? -10.837 -5.790 13.116 1.00 89.31 84 ASP A C 1
ATOM 657 O O . ASP A 1 84 ? -10.603 -6.868 13.670 1.00 89.31 84 ASP A O 1
ATOM 661 N N . ASP A 1 85 ? -10.953 -4.648 13.794 1.00 84.94 85 ASP A N 1
ATOM 662 C CA . ASP A 1 85 ? -10.907 -4.485 15.257 1.00 84.94 85 ASP A CA 1
ATOM 663 C C . ASP A 1 85 ? -9.739 -5.181 16.002 1.00 84.94 85 ASP A C 1
ATOM 665 O O . ASP A 1 85 ? -9.815 -5.551 17.177 1.00 84.94 85 ASP A O 1
ATOM 669 N N . CYS A 1 86 ? -8.584 -5.296 15.343 1.00 83.00 86 CYS A N 1
ATOM 670 C CA . CYS A 1 86 ? -7.388 -5.961 15.875 1.00 83.00 86 CYS A CA 1
ATOM 671 C C . CYS A 1 86 ? -6.360 -5.020 16.530 1.00 83.00 86 CYS A C 1
ATOM 673 O O . CYS A 1 86 ? -5.152 -5.180 16.339 1.00 83.00 86 CYS A O 1
ATOM 675 N N . ASP A 1 87 ? -6.807 -4.063 17.348 1.00 80.19 87 ASP A N 1
ATOM 676 C CA . ASP A 1 87 ? -5.925 -3.042 17.952 1.00 80.19 87 ASP A CA 1
ATOM 677 C C . ASP A 1 87 ? -4.799 -3.638 18.809 1.00 80.19 87 ASP A C 1
ATOM 679 O O . ASP A 1 87 ? -3.673 -3.138 18.824 1.00 80.19 87 ASP A O 1
ATOM 683 N N . HIS A 1 88 ? -5.088 -4.747 19.493 1.00 86.19 88 HIS A N 1
ATOM 684 C CA . HIS A 1 88 ? -4.136 -5.473 20.333 1.00 86.19 88 HIS A CA 1
ATOM 685 C C . HIS A 1 88 ? -2.951 -6.061 19.541 1.00 86.19 88 HIS A C 1
ATOM 687 O O . HIS A 1 88 ? -1.929 -6.400 20.135 1.00 86.19 88 HIS A O 1
ATOM 693 N N . ARG A 1 89 ? -3.061 -6.155 18.207 1.00 86.06 89 ARG A N 1
ATOM 694 C CA . ARG A 1 89 ? -2.006 -6.618 17.290 1.00 86.06 89 ARG A CA 1
ATOM 695 C C . ARG A 1 89 ? -1.526 -5.537 16.326 1.00 86.06 89 ARG A C 1
ATOM 697 O O . ARG A 1 89 ? -1.044 -5.845 15.236 1.00 86.06 89 ARG A O 1
ATOM 704 N N . SER A 1 90 ? -1.601 -4.272 16.732 1.00 87.25 90 SER A N 1
ATOM 705 C CA . SER A 1 90 ? -1.192 -3.124 15.913 1.00 87.25 90 SER A CA 1
ATOM 706 C C . SER A 1 90 ? 0.199 -3.268 15.278 1.00 87.25 90 SER A C 1
ATOM 708 O O . SER A 1 90 ? 0.360 -2.970 14.095 1.00 87.25 90 SER A O 1
ATOM 710 N N . SER A 1 91 ? 1.173 -3.819 16.010 1.00 90.62 91 SER A N 1
ATOM 711 C CA . SER A 1 91 ? 2.533 -4.073 15.514 1.00 90.62 91 SER A CA 1
ATOM 712 C C . SER A 1 91 ? 2.585 -5.081 14.358 1.00 90.62 91 SER A C 1
ATOM 714 O O . SER A 1 91 ? 3.327 -4.882 13.393 1.00 90.62 91 SER A O 1
ATOM 716 N N . LEU A 1 92 ? 1.786 -6.151 14.418 1.00 91.88 92 LEU A N 1
ATOM 717 C CA . LEU A 1 92 ? 1.705 -7.166 13.366 1.00 91.88 92 LEU A CA 1
ATOM 718 C C . LEU A 1 92 ? 1.040 -6.596 12.111 1.00 91.88 92 LEU A C 1
ATOM 720 O O . LEU A 1 92 ? 1.523 -6.822 10.999 1.00 91.88 92 LEU A O 1
ATOM 724 N N . LEU A 1 93 ? -0.036 -5.826 12.282 1.00 92.25 93 LEU A N 1
ATOM 725 C CA . LEU A 1 93 ? -0.748 -5.174 11.183 1.00 92.25 93 LEU A CA 1
ATOM 726 C C . LEU A 1 93 ? 0.147 -4.137 10.484 1.00 92.25 93 LEU A C 1
ATOM 728 O O . LEU A 1 93 ? 0.249 -4.145 9.257 1.00 92.25 93 LEU A O 1
ATOM 732 N N . GLU A 1 94 ? 0.863 -3.305 11.246 1.00 90.75 94 GLU A N 1
ATOM 733 C CA . GLU A 1 94 ? 1.840 -2.352 10.704 1.00 90.75 94 GLU A CA 1
ATOM 734 C C . GLU A 1 94 ? 2.985 -3.072 9.970 1.00 90.75 94 GLU A C 1
ATOM 736 O O . GLU A 1 94 ? 3.348 -2.701 8.847 1.00 90.75 94 GLU A O 1
ATOM 741 N N . SER A 1 95 ? 3.528 -4.146 10.561 1.00 92.25 95 SER A N 1
ATOM 742 C CA . SER A 1 95 ? 4.562 -4.964 9.917 1.00 92.25 95 SER A CA 1
ATOM 743 C C . SER A 1 95 ? 4.059 -5.567 8.607 1.00 92.25 95 SER A C 1
ATOM 745 O O . SER A 1 95 ? 4.784 -5.552 7.609 1.00 92.25 95 SER A O 1
ATOM 747 N N . THR A 1 96 ? 2.813 -6.042 8.584 1.00 93.81 96 THR A N 1
ATOM 748 C CA . THR A 1 96 ? 2.169 -6.606 7.393 1.00 93.81 96 THR A CA 1
ATOM 749 C C . THR A 1 96 ? 2.028 -5.560 6.302 1.00 93.81 96 THR A C 1
ATOM 751 O O . THR A 1 96 ? 2.511 -5.778 5.189 1.00 93.81 96 THR A O 1
ATOM 754 N N . LEU A 1 97 ? 1.476 -4.392 6.641 1.00 92.69 97 LEU A N 1
ATOM 755 C CA . LEU A 1 97 ? 1.317 -3.271 5.722 1.00 92.69 97 LEU A CA 1
ATOM 756 C C . LEU A 1 97 ? 2.641 -2.891 5.061 1.00 92.69 97 LEU A C 1
ATOM 758 O O . LEU A 1 97 ? 2.751 -2.833 3.837 1.00 92.69 97 LEU A O 1
ATOM 762 N N . HIS A 1 98 ? 3.672 -2.662 5.874 1.00 91.50 98 HIS A N 1
ATOM 763 C CA . HIS A 1 98 ? 4.978 -2.254 5.377 1.00 91.50 98 HIS A CA 1
ATOM 764 C C . HIS A 1 98 ? 5.668 -3.343 4.565 1.00 91.50 98 HIS A C 1
ATOM 766 O O . HIS A 1 98 ? 6.313 -3.032 3.565 1.00 91.50 98 HIS A O 1
ATOM 772 N N . THR A 1 99 ? 5.567 -4.601 4.984 1.00 93.19 99 THR A N 1
ATOM 773 C CA . THR A 1 99 ? 6.240 -5.713 4.307 1.00 93.19 99 THR A CA 1
ATOM 774 C C . THR A 1 99 ? 5.612 -5.973 2.939 1.00 93.19 99 THR A C 1
ATOM 776 O O . THR A 1 99 ? 6.334 -6.110 1.953 1.00 93.19 99 THR A O 1
ATOM 779 N N . VAL A 1 100 ? 4.282 -5.951 2.848 1.00 94.00 100 VAL A N 1
ATOM 780 C CA . VAL A 1 100 ? 3.563 -6.123 1.580 1.00 94.00 100 VAL A CA 1
ATOM 781 C C . VAL A 1 100 ? 3.730 -4.906 0.668 1.00 94.00 100 VAL A C 1
ATOM 783 O O . VAL A 1 100 ? 3.956 -5.067 -0.528 1.00 94.00 100 VAL A O 1
ATOM 786 N N . TYR A 1 101 ? 3.710 -3.686 1.207 1.00 91.69 101 TYR A N 1
ATOM 787 C CA . TYR A 1 101 ? 4.020 -2.493 0.414 1.00 91.69 101 TYR A CA 1
ATOM 788 C C . TYR A 1 101 ? 5.454 -2.521 -0.140 1.00 91.69 101 TYR A C 1
ATOM 790 O O . TYR A 1 101 ? 5.719 -2.082 -1.255 1.00 91.69 101 TYR A O 1
ATOM 798 N N . ARG A 1 102 ? 6.413 -3.073 0.613 1.00 90.25 102 ARG A N 1
ATOM 799 C CA . ARG A 1 102 ? 7.764 -3.308 0.085 1.00 90.25 102 ARG A CA 1
ATOM 800 C C . ARG A 1 102 ? 7.768 -4.374 -1.007 1.00 90.25 102 ARG A C 1
ATOM 802 O O . ARG A 1 102 ? 8.471 -4.185 -1.994 1.00 90.25 102 ARG A O 1
ATOM 809 N N . LEU A 1 103 ? 6.977 -5.440 -0.861 1.00 91.44 103 LEU A N 1
ATOM 810 C CA . LEU A 1 103 ? 6.801 -6.452 -1.906 1.00 91.44 103 LEU A CA 1
ATOM 811 C C . LEU A 1 103 ? 6.274 -5.824 -3.202 1.00 91.44 103 LEU A C 1
ATOM 813 O O . LEU A 1 103 ? 6.811 -6.120 -4.260 1.00 91.44 103 LEU A O 1
ATOM 817 N N . SER A 1 104 ? 5.306 -4.901 -3.144 1.00 90.12 104 SER A N 1
ATOM 818 C CA . SER A 1 104 ? 4.760 -4.254 -4.352 1.00 90.12 104 SER A CA 1
ATOM 819 C C . SER A 1 104 ? 5.779 -3.409 -5.130 1.00 90.12 104 SER A C 1
ATOM 821 O O . SER A 1 104 ? 5.480 -2.951 -6.228 1.00 90.12 104 SER A O 1
ATOM 823 N N . LYS A 1 105 ? 6.971 -3.174 -4.572 1.00 87.25 105 LYS A N 1
ATOM 824 C CA . LYS A 1 105 ? 8.078 -2.465 -5.229 1.00 87.25 105 LYS A CA 1
ATOM 825 C C . LYS A 1 105 ? 9.129 -3.396 -5.836 1.00 87.25 105 LYS A C 1
ATOM 827 O O . LYS A 1 105 ? 10.089 -2.904 -6.433 1.00 87.25 105 LYS A O 1
ATOM 832 N N . CYS A 1 106 ? 8.982 -4.711 -5.681 1.00 86.75 106 CYS A N 1
ATOM 833 C CA . CYS A 1 106 ? 9.930 -5.668 -6.235 1.00 86.75 106 CYS A CA 1
ATOM 834 C C . CYS A 1 106 ? 9.936 -5.615 -7.768 1.00 86.75 106 CYS A C 1
ATOM 836 O O . CYS A 1 106 ? 8.882 -5.584 -8.406 1.00 86.75 106 CYS A O 1
ATOM 838 N N . ARG A 1 107 ? 11.133 -5.603 -8.365 1.00 81.94 107 ARG A N 1
ATOM 839 C CA . ARG A 1 107 ? 11.319 -5.458 -9.824 1.00 81.94 107 ARG A CA 1
ATOM 840 C C . ARG A 1 107 ? 10.958 -6.727 -10.591 1.00 81.94 107 ARG A C 1
ATOM 842 O O . ARG A 1 107 ? 10.560 -6.655 -11.746 1.00 81.94 107 ARG A O 1
ATOM 849 N N . SER A 1 108 ? 11.085 -7.873 -9.931 1.00 84.12 108 SER A N 1
AT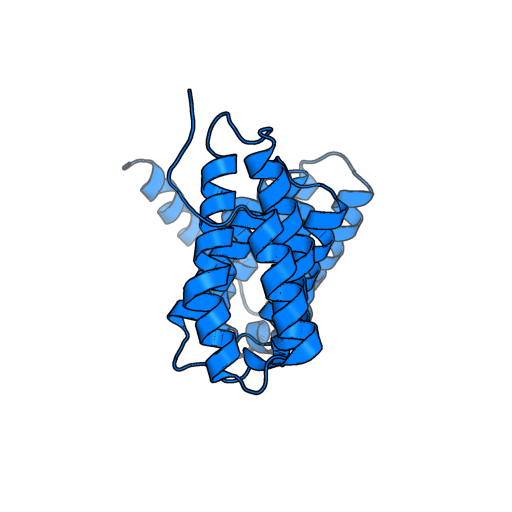OM 850 C CA . SER A 1 108 ? 10.817 -9.208 -10.478 1.00 84.12 108 SER A CA 1
ATOM 851 C C . SER A 1 108 ? 9.324 -9.562 -10.610 1.00 84.12 108 SER A C 1
ATOM 853 O O . SER A 1 108 ? 8.994 -10.681 -11.012 1.00 84.12 108 SER A O 1
ATOM 855 N N . LEU A 1 109 ? 8.405 -8.649 -10.263 1.00 86.38 109 LEU A N 1
ATOM 856 C CA . LEU A 1 109 ? 6.962 -8.894 -10.300 1.00 86.38 109 LEU A CA 1
ATOM 857 C C . LEU A 1 109 ? 6.340 -8.558 -11.658 1.00 86.38 109 LEU A C 1
ATOM 859 O O . LEU A 1 109 ? 6.600 -7.521 -12.263 1.00 86.38 109 LEU A O 1
ATOM 863 N N . THR A 1 110 ? 5.438 -9.428 -12.104 1.00 90.00 110 THR A N 1
ATOM 864 C CA . THR A 1 110 ? 4.608 -9.187 -13.295 1.00 90.00 110 THR A CA 1
ATOM 865 C C . THR A 1 110 ? 3.445 -8.234 -12.989 1.00 90.00 110 THR A C 1
ATOM 867 O O . THR A 1 110 ? 3.011 -8.132 -11.842 1.00 90.00 110 THR A O 1
ATOM 870 N N . LYS A 1 111 ? 2.861 -7.601 -14.022 1.00 87.25 111 LYS A N 1
ATOM 871 C CA . LYS A 1 111 ? 1.681 -6.719 -13.873 1.00 87.25 111 LYS A CA 1
ATOM 872 C C . LYS A 1 111 ? 0.527 -7.410 -13.129 1.00 87.25 111 LYS A C 1
ATOM 874 O O . LYS A 1 111 ? -0.002 -6.854 -12.179 1.00 87.25 111 LYS A O 1
ATOM 879 N N . ASN A 1 112 ? 0.230 -8.667 -13.475 1.00 90.12 112 ASN A N 1
ATOM 880 C CA . ASN A 1 112 ? -0.817 -9.452 -12.812 1.00 90.12 112 ASN A CA 1
ATOM 881 C C . ASN A 1 112 ? -0.525 -9.712 -11.321 1.00 90.12 112 ASN A C 1
ATOM 883 O O . ASN A 1 112 ? -1.426 -9.678 -10.493 1.00 90.12 112 ASN A O 1
ATOM 887 N N . GLN A 1 113 ? 0.736 -9.969 -10.958 1.00 92.25 113 GLN A N 1
ATOM 888 C CA . GLN A 1 113 ? 1.125 -10.138 -9.553 1.00 92.25 113 GLN A CA 1
ATOM 889 C C . GLN A 1 113 ? 1.018 -8.824 -8.774 1.00 92.25 113 GLN A C 1
ATOM 891 O O . GLN A 1 113 ? 0.558 -8.825 -7.634 1.00 92.25 113 GLN A O 1
ATOM 896 N N . LEU A 1 114 ? 1.405 -7.707 -9.395 1.00 90.12 114 LEU A N 1
ATOM 897 C CA . LEU A 1 114 ? 1.236 -6.378 -8.811 1.00 90.12 114 LEU A CA 1
ATOM 898 C C . LEU A 1 114 ? -0.237 -6.029 -8.594 1.00 90.12 114 LEU A C 1
ATOM 900 O O . LEU A 1 114 ? -0.556 -5.467 -7.550 1.00 90.12 114 LEU A O 1
ATOM 904 N N . ASP A 1 115 ? -1.126 -6.397 -9.518 1.00 90.44 115 ASP A N 1
ATOM 905 C CA . ASP A 1 115 ? -2.568 -6.194 -9.353 1.00 90.44 115 ASP A CA 1
ATOM 906 C C . ASP A 1 115 ? -3.117 -6.991 -8.158 1.00 90.44 115 ASP A C 1
ATOM 908 O O . ASP A 1 115 ? -3.797 -6.412 -7.315 1.00 90.44 115 ASP A O 1
ATOM 912 N N . ILE A 1 116 ? -2.723 -8.261 -7.996 1.00 93.75 116 ILE A N 1
ATOM 913 C CA . ILE A 1 116 ? -3.102 -9.081 -6.827 1.00 93.75 116 ILE A CA 1
ATOM 914 C C . ILE A 1 116 ? -2.625 -8.443 -5.511 1.00 93.75 116 ILE A C 1
ATOM 916 O O . ILE A 1 116 ? -3.373 -8.376 -4.535 1.00 93.75 116 ILE A O 1
ATOM 920 N N . ILE A 1 117 ? -1.380 -7.956 -5.468 1.00 93.81 117 ILE A N 1
ATOM 921 C CA . ILE A 1 117 ? -0.830 -7.285 -4.279 1.00 93.81 117 ILE A CA 1
ATOM 922 C C . ILE A 1 117 ? -1.551 -5.959 -4.018 1.00 93.81 117 ILE A C 1
ATOM 924 O O . ILE A 1 117 ? -1.822 -5.625 -2.865 1.00 93.81 117 ILE A O 1
ATOM 928 N N . CYS A 1 118 ? -1.871 -5.207 -5.071 1.00 91.06 118 CYS A N 1
ATOM 929 C CA . CYS A 1 118 ? -2.630 -3.970 -4.967 1.00 91.06 118 CYS A CA 1
ATOM 930 C C . CYS A 1 118 ? -4.012 -4.241 -4.370 1.00 91.06 118 CYS A C 1
ATOM 932 O O . CYS A 1 118 ? -4.375 -3.597 -3.392 1.00 91.06 118 CYS A O 1
ATOM 934 N N . ASP A 1 119 ? -4.755 -5.210 -4.900 1.00 92.75 119 ASP A N 1
ATOM 935 C CA . ASP A 1 119 ? -6.098 -5.543 -4.422 1.00 92.75 119 ASP A CA 1
ATOM 936 C C . ASP A 1 119 ? -6.078 -6.001 -2.955 1.00 92.75 119 ASP A C 1
ATOM 938 O O . ASP A 1 119 ? -6.935 -5.589 -2.168 1.00 92.75 119 ASP A O 1
ATOM 942 N N . PHE A 1 120 ? -5.046 -6.747 -2.544 1.00 95.38 120 PHE A N 1
ATOM 943 C CA . PHE A 1 120 ? -4.819 -7.045 -1.132 1.00 95.38 120 PHE A CA 1
ATOM 944 C C . PHE A 1 120 ? -4.571 -5.785 -0.298 1.00 95.38 120 PHE A C 1
ATOM 946 O O . PHE A 1 120 ? -5.213 -5.614 0.732 1.00 95.38 120 PHE A O 1
ATOM 953 N N . LEU A 1 121 ? -3.653 -4.900 -0.707 1.00 93.31 121 LEU A N 1
ATOM 954 C CA . LEU A 1 121 ? -3.348 -3.670 0.037 1.00 93.31 121 LEU A CA 1
ATOM 955 C C . LEU A 1 121 ? -4.592 -2.790 0.203 1.00 93.31 121 LEU A C 1
ATOM 957 O O . LEU A 1 121 ? -4.780 -2.200 1.265 1.00 93.31 121 LEU A O 1
ATOM 961 N N . LEU A 1 122 ? -5.451 -2.741 -0.815 1.00 91.12 122 LEU A N 1
ATOM 962 C CA . LEU A 1 122 ? -6.735 -2.045 -0.785 1.00 91.12 122 LEU A CA 1
ATOM 963 C C . LEU A 1 122 ? -7.714 -2.689 0.205 1.00 91.12 122 LEU A C 1
ATOM 965 O O . LEU A 1 122 ? -8.262 -2.000 1.071 1.00 91.12 122 LEU A O 1
ATOM 969 N N . ALA A 1 123 ? -7.899 -4.009 0.118 1.00 93.25 123 ALA A N 1
ATOM 970 C CA . ALA A 1 123 ? -8.754 -4.761 1.031 1.00 93.25 123 ALA A CA 1
ATOM 971 C C . ALA A 1 123 ? -8.256 -4.653 2.479 1.00 93.25 123 ALA A C 1
ATOM 973 O O . ALA A 1 123 ? -9.041 -4.386 3.383 1.00 93.25 123 ALA A O 1
ATOM 974 N N . PHE A 1 124 ? -6.950 -4.774 2.697 1.00 92.88 124 PHE A N 1
ATOM 975 C CA . PHE A 1 124 ? -6.311 -4.660 4.000 1.00 92.88 124 PHE A CA 1
ATOM 976 C C . PHE A 1 124 ? -6.457 -3.251 4.579 1.00 92.88 124 PHE A C 1
ATOM 978 O O . PHE A 1 124 ? -6.943 -3.096 5.695 1.00 92.88 124 PHE A O 1
ATOM 985 N N . ALA A 1 125 ? -6.131 -2.211 3.803 1.00 90.06 125 ALA A N 1
ATOM 986 C CA . ALA A 1 125 ? -6.286 -0.823 4.230 1.00 90.06 125 ALA A CA 1
ATOM 987 C C . ALA A 1 125 ? -7.740 -0.490 4.597 1.00 90.06 125 ALA A C 1
ATOM 989 O O . ALA A 1 125 ? -7.975 0.281 5.524 1.00 90.06 125 ALA A O 1
ATOM 990 N N . SER A 1 126 ? -8.728 -1.104 3.939 1.00 89.12 126 SER A N 1
ATOM 991 C CA . SER A 1 126 ? -10.141 -0.894 4.278 1.00 89.12 126 SER A CA 1
ATOM 992 C C . SER A 1 126 ? -10.530 -1.354 5.691 1.00 89.12 126 SER A C 1
ATOM 994 O O . SER A 1 126 ? -11.537 -0.874 6.207 1.00 89.12 126 SER A O 1
ATOM 996 N N . GLN A 1 127 ? -9.718 -2.205 6.323 1.00 90.62 127 GLN A N 1
ATOM 997 C CA . GLN A 1 127 ? -9.934 -2.750 7.670 1.00 90.62 127 GLN A CA 1
ATOM 998 C C . GLN A 1 127 ? -9.114 -2.016 8.741 1.00 90.62 127 GLN A C 1
ATOM 1000 O O . GLN A 1 127 ? -9.311 -2.213 9.934 1.00 90.62 127 GLN A O 1
ATOM 1005 N N . LEU A 1 128 ? -8.179 -1.148 8.337 1.00 89.56 128 LEU A N 1
ATOM 1006 C CA . LEU A 1 128 ? -7.295 -0.453 9.270 1.00 89.56 128 LEU A CA 1
ATOM 1007 C C . LEU A 1 128 ? -7.933 0.812 9.843 1.00 89.56 128 LEU A C 1
ATOM 1009 O O . LEU A 1 128 ? -8.626 1.565 9.144 1.00 89.56 128 LEU A O 1
ATOM 1013 N N . LYS A 1 129 ? -7.587 1.113 11.097 1.00 87.69 129 LYS A N 1
ATOM 1014 C CA . LYS A 1 129 ? -7.852 2.419 11.710 1.00 87.69 129 LYS A CA 1
ATOM 1015 C C . LYS A 1 129 ? -6.891 3.473 11.147 1.00 87.69 129 LYS A C 1
ATOM 1017 O O . LYS A 1 129 ? -5.740 3.142 10.851 1.00 87.69 129 LYS A O 1
ATOM 1022 N N . PRO A 1 130 ? -7.321 4.742 11.014 1.00 84.38 130 PRO A N 1
ATOM 1023 C CA . PRO A 1 130 ? -6.499 5.781 10.399 1.00 84.38 130 PRO A CA 1
ATOM 1024 C C . PRO A 1 130 ? -5.100 5.954 11.002 1.00 84.38 130 PRO A C 1
ATOM 1026 O O . PRO A 1 130 ? -4.128 6.061 10.257 1.00 84.38 130 PRO A O 1
ATOM 1029 N N . SER A 1 131 ? -4.985 5.846 12.329 1.00 84.56 131 SER A N 1
ATOM 1030 C CA . SER A 1 131 ? -3.720 5.970 13.066 1.00 84.56 131 SER A CA 1
ATOM 1031 C C . SER A 1 131 ? -2.641 4.969 12.632 1.00 84.56 131 SER A C 1
ATOM 1033 O O . SER A 1 131 ? -1.449 5.259 12.725 1.00 84.56 131 SER A O 1
ATOM 1035 N N . MET A 1 132 ? -3.041 3.798 12.129 1.00 86.00 132 MET A N 1
ATOM 1036 C CA . MET A 1 132 ? -2.125 2.743 11.685 1.00 86.00 132 MET A CA 1
ATOM 1037 C C . MET A 1 132 ? -1.537 3.012 10.295 1.00 86.00 132 MET A C 1
ATOM 1039 O O . MET A 1 132 ? -0.542 2.398 9.915 1.00 86.00 132 MET A O 1
ATOM 1043 N N . MET A 1 133 ? -2.135 3.929 9.529 1.00 87.00 133 MET A N 1
ATOM 1044 C CA . MET A 1 133 ? -1.674 4.291 8.188 1.00 87.00 133 MET A CA 1
ATOM 1045 C C . MET A 1 133 ? -0.591 5.379 8.220 1.00 87.00 133 MET A C 1
ATOM 1047 O O . MET A 1 133 ? 0.199 5.499 7.283 1.00 87.00 133 MET A O 1
ATOM 1051 N N . THR A 1 134 ? -0.498 6.146 9.307 1.00 87.00 134 THR A N 1
ATOM 1052 C CA . THR A 1 134 ? 0.431 7.276 9.475 1.00 87.00 134 THR A CA 1
ATOM 1053 C C . THR A 1 134 ? 1.904 6.917 9.206 1.00 87.00 134 THR A C 1
ATOM 1055 O O . THR A 1 134 ? 2.558 7.647 8.451 1.00 87.00 134 THR A O 1
ATOM 1058 N N . PRO A 1 135 ? 2.450 5.778 9.686 1.00 87.88 135 PRO A N 1
ATOM 1059 C CA . PRO A 1 135 ? 3.812 5.355 9.346 1.00 87.88 135 PRO A CA 1
ATOM 1060 C C . PRO A 1 135 ? 4.031 5.104 7.849 1.00 87.88 135 PRO A C 1
ATOM 1062 O O . PRO A 1 135 ? 5.103 5.409 7.315 1.00 87.88 135 PRO A O 1
ATOM 1065 N N . LEU A 1 136 ? 3.026 4.569 7.148 1.00 87.00 136 LEU A N 1
ATOM 1066 C CA . LEU A 1 136 ? 3.095 4.368 5.703 1.00 87.00 136 LEU A CA 1
ATOM 1067 C C . LEU A 1 136 ? 2.935 5.684 4.942 1.00 87.00 136 LEU A C 1
ATOM 1069 O O . LEU A 1 136 ? 3.689 5.906 3.997 1.00 87.00 136 LEU A O 1
ATOM 1073 N N . LEU A 1 137 ? 2.046 6.581 5.376 1.00 87.00 137 LEU A N 1
ATOM 1074 C CA . LEU A 1 137 ? 1.893 7.912 4.777 1.00 87.00 137 LEU A CA 1
ATOM 1075 C C . LEU A 1 137 ? 3.207 8.691 4.793 1.00 87.00 137 LEU A C 1
ATOM 1077 O O . LEU A 1 137 ? 3.570 9.268 3.770 1.00 87.00 137 LEU A O 1
ATOM 1081 N N . ARG A 1 138 ? 3.977 8.628 5.890 1.00 88.88 138 ARG A N 1
ATOM 1082 C CA . ARG A 1 138 ? 5.326 9.220 5.945 1.00 88.88 138 ARG A CA 1
ATOM 1083 C C . ARG A 1 138 ? 6.224 8.726 4.810 1.00 88.88 138 ARG A C 1
ATOM 1085 O O . ARG A 1 138 ? 6.895 9.529 4.174 1.00 88.88 138 ARG A O 1
ATOM 1092 N N . LYS A 1 139 ? 6.207 7.424 4.507 1.00 86.31 139 LYS A N 1
ATOM 1093 C CA . LYS A 1 139 ? 6.985 6.850 3.393 1.00 86.31 139 LYS A CA 1
ATOM 1094 C C . LYS A 1 139 ? 6.410 7.248 2.030 1.00 86.31 139 LYS A C 1
ATOM 1096 O O . LYS A 1 139 ? 7.163 7.627 1.138 1.00 86.31 139 LYS A O 1
ATOM 1101 N N . LEU A 1 140 ? 5.086 7.226 1.883 1.00 85.94 140 LEU A N 1
ATOM 1102 C CA . LEU A 1 140 ? 4.391 7.563 0.636 1.00 85.94 140 LEU A CA 1
ATOM 1103 C C . LEU A 1 140 ? 4.633 9.008 0.192 1.00 85.94 140 LEU A C 1
ATOM 1105 O O . LEU A 1 140 ? 4.806 9.255 -0.998 1.00 85.94 140 LEU A O 1
ATOM 1109 N N . VAL A 1 141 ? 4.730 9.949 1.132 1.00 86.88 141 VAL A N 1
ATOM 1110 C CA . VAL A 1 141 ? 5.061 11.351 0.834 1.00 86.88 141 VAL A CA 1
ATOM 1111 C C . VAL A 1 141 ? 6.429 11.498 0.154 1.00 86.88 141 VAL A C 1
ATOM 1113 O O . VAL A 1 141 ? 6.631 12.434 -0.616 1.00 86.88 141 VAL A O 1
ATOM 1116 N N . HIS A 1 142 ? 7.360 10.574 0.392 1.00 83.62 142 HIS A N 1
ATOM 1117 C CA . HIS A 1 142 ? 8.655 10.548 -0.291 1.00 83.62 142 HIS A CA 1
ATOM 1118 C C . HIS A 1 142 ? 8.641 9.690 -1.562 1.00 83.62 142 HIS A C 1
ATOM 1120 O O . HIS A 1 142 ? 9.290 10.044 -2.542 1.00 83.62 142 HIS A O 1
ATOM 1126 N N . ASP A 1 143 ? 7.899 8.582 -1.554 1.00 81.75 143 ASP A N 1
ATOM 1127 C CA . ASP A 1 143 ? 7.896 7.592 -2.633 1.00 81.75 143 ASP A CA 1
ATOM 1128 C C . ASP A 1 143 ? 7.063 8.005 -3.856 1.00 81.75 143 ASP A C 1
ATOM 1130 O O . ASP A 1 143 ? 7.468 7.784 -4.996 1.00 81.75 143 ASP A O 1
ATOM 1134 N N . VAL A 1 144 ? 5.875 8.568 -3.631 1.00 81.12 144 VAL A N 1
ATOM 1135 C CA . VAL A 1 144 ? 4.884 8.843 -4.685 1.00 81.12 144 VAL A CA 1
ATOM 1136 C C . VAL A 1 144 ? 5.300 9.987 -5.619 1.00 81.12 144 VAL A C 1
ATOM 1138 O O . VAL A 1 144 ? 5.110 9.841 -6.827 1.00 81.12 144 VAL A O 1
ATOM 1141 N N . PRO A 1 145 ? 5.919 11.085 -5.141 1.00 78.44 145 PRO A N 1
ATOM 1142 C CA . PRO A 1 145 ? 6.328 12.191 -6.014 1.00 78.44 145 PRO A CA 1
ATOM 1143 C C . PRO A 1 145 ? 7.403 11.827 -7.042 1.00 78.44 145 PRO A C 1
ATOM 1145 O O . PRO A 1 145 ? 7.587 12.556 -8.009 1.00 78.44 145 PRO A O 1
ATOM 1148 N N . ALA A 1 146 ? 8.098 10.695 -6.876 1.00 75.25 146 ALA A N 1
ATOM 1149 C CA . ALA A 1 146 ? 9.019 10.191 -7.894 1.00 75.25 146 ALA A CA 1
ATOM 1150 C C . ALA A 1 146 ? 8.292 9.761 -9.185 1.00 75.25 146 ALA A C 1
ATOM 1152 O O . ALA A 1 146 ? 8.929 9.638 -10.229 1.00 75.25 146 ALA A O 1
ATOM 1153 N N . LEU A 1 147 ? 6.974 9.516 -9.104 1.00 74.50 147 LEU A N 1
ATOM 1154 C CA . LEU A 1 147 ? 6.081 9.118 -10.195 1.00 74.50 147 LEU A CA 1
ATOM 1155 C C . LEU A 1 147 ? 6.652 8.010 -11.112 1.00 74.50 147 LEU A C 1
ATOM 1157 O O . LEU A 1 147 ? 6.376 7.958 -12.304 1.00 74.50 147 LEU A O 1
ATOM 1161 N N . THR A 1 148 ? 7.460 7.088 -10.604 1.00 75.38 148 THR A N 1
ATOM 1162 C CA . THR A 1 148 ? 7.959 5.960 -11.410 1.00 75.38 148 THR A CA 1
ATOM 1163 C C . THR A 1 148 ? 6.823 5.003 -11.791 1.00 75.38 148 THR A C 1
ATOM 1165 O O . THR A 1 148 ? 5.734 5.077 -11.223 1.00 75.38 148 THR A O 1
ATOM 1168 N N . ASP A 1 149 ? 7.056 4.045 -12.691 1.00 69.12 149 ASP A N 1
ATOM 1169 C CA . ASP A 1 149 ? 6.044 3.032 -13.063 1.00 69.12 149 ASP A CA 1
ATOM 1170 C C . ASP A 1 149 ? 5.512 2.242 -11.847 1.00 69.12 149 ASP A C 1
ATOM 1172 O O . ASP A 1 149 ? 4.381 1.760 -11.825 1.00 69.12 149 ASP A O 1
ATOM 1176 N N . GLN A 1 150 ? 6.302 2.182 -10.771 1.00 73.06 150 GLN A N 1
ATOM 1177 C CA . GLN A 1 150 ? 5.944 1.552 -9.498 1.00 73.06 150 GLN A CA 1
ATOM 1178 C C . GLN A 1 150 ? 4.987 2.395 -8.634 1.00 73.06 150 GLN A C 1
ATOM 1180 O O . GLN A 1 150 ? 4.538 1.930 -7.587 1.00 73.06 150 GLN A O 1
ATOM 1185 N N . THR A 1 151 ? 4.660 3.626 -9.040 1.00 81.00 151 THR A N 1
ATOM 1186 C CA . THR A 1 151 ? 3.775 4.530 -8.280 1.00 81.00 151 THR A CA 1
ATOM 1187 C C . THR A 1 151 ? 2.289 4.284 -8.516 1.00 81.00 151 THR A C 1
ATOM 1189 O O . THR A 1 151 ? 1.469 4.762 -7.735 1.00 81.00 151 THR A O 1
ATOM 1192 N N . ILE A 1 152 ? 1.924 3.467 -9.508 1.00 84.94 152 ILE A N 1
ATOM 1193 C CA . ILE A 1 152 ? 0.524 3.145 -9.820 1.00 84.94 152 ILE A CA 1
ATOM 1194 C C . ILE A 1 152 ? -0.187 2.498 -8.620 1.00 84.94 152 ILE A C 1
ATOM 1196 O O . ILE A 1 152 ? -1.305 2.889 -8.280 1.00 84.94 152 ILE A O 1
ATOM 1200 N N . VAL A 1 153 ? 0.462 1.537 -7.954 1.00 86.25 153 VAL A N 1
ATOM 1201 C CA . VAL A 1 153 ? -0.091 0.850 -6.772 1.00 86.25 153 VAL A CA 1
ATOM 1202 C C . VAL A 1 153 ? -0.281 1.826 -5.595 1.00 86.25 153 VAL A C 1
ATOM 1204 O O . VAL A 1 153 ? -1.410 1.942 -5.113 1.00 86.25 153 VAL A O 1
ATOM 1207 N N . PRO A 1 154 ? 0.746 2.597 -5.173 1.00 86.19 154 PRO A N 1
ATOM 1208 C CA . PRO A 1 154 ? 0.588 3.676 -4.200 1.00 86.19 154 PRO A CA 1
ATOM 1209 C C . PRO A 1 154 ? -0.540 4.665 -4.521 1.00 86.19 154 PRO A C 1
ATOM 1211 O O . PRO A 1 154 ? -1.319 4.997 -3.633 1.00 86.19 154 PRO A O 1
ATOM 1214 N N . LEU A 1 155 ? -0.663 5.122 -5.773 1.00 89.25 155 LEU A N 1
ATOM 1215 C CA . LEU A 1 155 ? -1.690 6.089 -6.180 1.00 89.25 155 LEU A CA 1
ATOM 1216 C C . LEU A 1 155 ? -3.103 5.512 -6.045 1.00 89.25 155 LEU A C 1
ATOM 1218 O O . LEU A 1 155 ? -3.989 6.172 -5.499 1.00 89.25 155 LEU A O 1
ATOM 1222 N N . ARG A 1 156 ? -3.319 4.264 -6.484 1.00 90.31 156 ARG A N 1
ATOM 1223 C CA . ARG A 1 156 ? -4.603 3.564 -6.296 1.00 90.31 156 ARG A CA 1
ATOM 1224 C C . ARG A 1 156 ? -4.937 3.414 -4.812 1.00 90.31 156 ARG A C 1
ATOM 1226 O O . ARG A 1 156 ? -6.060 3.707 -4.408 1.00 90.31 156 ARG A O 1
ATOM 1233 N N . MET A 1 157 ? -3.952 3.009 -4.013 1.00 89.31 157 MET A N 1
ATOM 1234 C CA . MET A 1 157 ? -4.099 2.842 -2.570 1.00 89.31 157 MET A CA 1
ATOM 1235 C C . MET A 1 157 ? -4.462 4.141 -1.860 1.00 89.31 157 MET A C 1
ATOM 1237 O O . MET A 1 157 ? -5.406 4.164 -1.073 1.00 89.31 157 MET A O 1
ATOM 1241 N N . LEU A 1 158 ? -3.758 5.224 -2.173 1.00 90.12 158 LEU A N 1
ATOM 1242 C CA . LEU A 1 158 ? -4.033 6.544 -1.622 1.00 90.12 158 LEU A CA 1
ATOM 1243 C C . LEU A 1 158 ? -5.419 7.054 -2.021 1.00 90.12 158 LEU A C 1
ATOM 1245 O O . LEU A 1 158 ? -6.130 7.570 -1.164 1.00 90.12 158 LEU A O 1
ATOM 1249 N N . THR A 1 159 ? -5.820 6.864 -3.281 1.00 91.56 159 THR A N 1
ATOM 1250 C CA . THR A 1 159 ? -7.151 7.268 -3.765 1.00 91.56 159 THR A CA 1
ATOM 1251 C C . THR A 1 159 ? -8.246 6.626 -2.916 1.00 91.56 159 THR A C 1
ATOM 1253 O O . THR A 1 159 ? -9.024 7.331 -2.277 1.00 91.56 159 THR A O 1
ATOM 1256 N N . GLN A 1 160 ? -8.251 5.293 -2.815 1.00 89.88 160 GLN A N 1
ATOM 1257 C CA . GLN A 1 160 ? -9.280 4.577 -2.057 1.00 89.88 160 GLN A CA 1
ATOM 1258 C C . GLN A 1 160 ? -9.216 4.879 -0.554 1.00 89.88 160 GLN A C 1
ATOM 1260 O O . GLN A 1 160 ? -10.247 4.971 0.114 1.00 89.88 160 GLN A O 1
ATOM 1265 N N . TRP A 1 161 ? -8.009 5.039 -0.008 1.00 89.00 161 TRP A N 1
ATOM 1266 C CA . TRP A 1 161 ? -7.827 5.374 1.398 1.00 89.00 161 TRP A CA 1
ATOM 1267 C C . TRP A 1 161 ? -8.442 6.732 1.749 1.00 89.00 161 TRP A C 1
ATOM 1269 O O . TRP A 1 161 ? -9.222 6.821 2.700 1.00 89.00 161 TRP A O 1
ATOM 1279 N N . TYR A 1 162 ? -8.131 7.777 0.978 1.00 89.44 162 TYR A N 1
ATOM 1280 C CA . TYR A 1 162 ? -8.662 9.115 1.230 1.00 89.44 162 TYR A CA 1
ATOM 1281 C C . TYR A 1 162 ? -10.147 9.232 0.889 1.00 89.44 162 TYR A C 1
ATOM 1283 O O . TYR A 1 162 ? -10.846 9.943 1.601 1.00 89.44 162 TYR A O 1
ATOM 1291 N N . GLU A 1 163 ? -10.665 8.499 -0.099 1.00 90.75 163 GLU A N 1
ATOM 1292 C CA . GLU A 1 163 ? -12.113 8.419 -0.343 1.00 90.75 163 GLU A CA 1
ATOM 1293 C C . GLU A 1 163 ? -12.859 7.809 0.853 1.00 90.75 163 GLU A C 1
ATOM 1295 O O . GLU A 1 163 ? -13.876 8.347 1.292 1.00 90.75 163 GLU A O 1
ATOM 1300 N N . ARG A 1 164 ? -12.329 6.724 1.436 1.00 87.75 164 ARG A N 1
ATOM 1301 C CA . ARG A 1 164 ? -12.925 6.069 2.612 1.00 87.75 164 ARG A CA 1
ATOM 1302 C C . ARG A 1 164 ? -12.826 6.935 3.867 1.00 87.75 164 ARG A C 1
ATOM 1304 O O . ARG A 1 164 ? -13.780 7.033 4.637 1.00 87.75 164 ARG A O 1
ATOM 1311 N N . CYS A 1 165 ? -11.661 7.533 4.101 1.00 86.12 165 CYS A N 1
ATOM 1312 C CA . CYS A 1 165 ? -11.346 8.249 5.335 1.00 86.12 165 CYS A CA 1
ATOM 1313 C C . CYS A 1 165 ? -11.488 9.776 5.216 1.00 86.12 165 CYS A C 1
ATOM 1315 O O . CYS A 1 165 ? -11.057 10.477 6.131 1.00 86.12 165 CYS A O 1
ATOM 1317 N N . SER A 1 166 ? -12.103 10.312 4.153 1.00 85.81 166 SER A N 1
ATOM 1318 C CA . SER A 1 166 ? -12.150 11.765 3.894 1.00 85.81 166 SER A CA 1
ATOM 1319 C C . SER A 1 166 ? -12.695 12.550 5.088 1.00 85.81 166 SER A C 1
ATOM 1321 O O . SER A 1 166 ? -12.083 13.511 5.555 1.00 85.81 166 SER A O 1
ATOM 1323 N N . ARG A 1 167 ? -13.795 12.066 5.679 1.00 85.25 167 ARG A N 1
ATOM 1324 C CA . ARG A 1 167 ? -14.424 12.688 6.847 1.00 85.25 167 ARG A CA 1
ATOM 1325 C C . ARG A 1 167 ? -13.505 12.694 8.068 1.00 85.25 167 ARG A C 1
ATOM 1327 O O . ARG A 1 167 ? -13.482 13.681 8.797 1.00 85.25 167 ARG A O 1
ATOM 1334 N N . TYR A 1 168 ? -12.740 11.623 8.277 1.00 87.62 168 TYR A N 1
ATOM 1335 C CA . TYR A 1 168 ? -11.763 11.558 9.363 1.00 87.62 168 TYR A CA 1
ATOM 1336 C C . TYR A 1 168 ? -10.673 12.615 9.171 1.00 87.62 168 TYR A C 1
ATOM 1338 O O . TYR A 1 168 ? -10.460 13.429 10.066 1.00 87.62 168 TYR A O 1
ATOM 1346 N N . TYR A 1 169 ? -10.056 12.663 7.987 1.00 85.06 169 TYR A N 1
ATOM 1347 C CA . TYR A 1 169 ? -8.987 13.620 7.695 1.00 85.06 169 TYR A CA 1
ATOM 1348 C C . TYR A 1 169 ? -9.452 15.081 7.750 1.00 85.06 169 TYR A C 1
ATOM 1350 O O . TYR A 1 169 ? -8.702 15.945 8.200 1.00 85.06 169 TYR A O 1
ATOM 1358 N N . SER A 1 170 ? -10.715 15.343 7.410 1.00 82.44 170 SER A N 1
ATOM 1359 C CA . SER A 1 170 ? -11.277 16.697 7.438 1.00 82.44 170 SER A CA 1
ATOM 1360 C C . SER A 1 170 ? -11.639 17.222 8.838 1.00 82.44 170 SER A C 1
ATOM 1362 O O . SER A 1 170 ? -11.681 18.437 9.026 1.00 82.44 170 SER A O 1
ATOM 1364 N N . VAL A 1 171 ? -11.915 16.355 9.824 1.00 81.62 171 VAL A N 1
ATOM 1365 C CA . VAL A 1 171 ? -12.461 16.782 11.135 1.00 81.62 171 VAL A CA 1
ATOM 1366 C C . VAL A 1 171 ? -11.632 16.300 12.325 1.00 81.62 171 VAL A C 1
ATOM 1368 O O . VAL A 1 171 ? -11.486 17.029 13.302 1.00 81.62 171 VAL A O 1
ATOM 1371 N N . ALA A 1 172 ? -11.113 15.076 12.269 1.00 82.88 172 ALA A N 1
ATOM 1372 C CA . ALA A 1 172 ? -10.565 14.364 13.424 1.00 82.88 172 ALA A CA 1
ATOM 1373 C C . ALA A 1 172 ? -9.090 13.960 13.269 1.00 82.88 172 ALA A C 1
ATOM 1375 O O . ALA A 1 172 ? -8.529 13.380 14.199 1.00 82.88 172 ALA A O 1
ATOM 1376 N N . ALA A 1 173 ? -8.463 14.250 12.125 1.00 84.88 173 ALA A N 1
ATOM 1377 C CA . ALA A 1 173 ? -7.043 13.990 11.931 1.00 84.88 173 ALA A CA 1
ATOM 1378 C C . ALA A 1 173 ? -6.176 14.845 12.853 1.00 84.88 173 ALA A C 1
ATOM 1380 O O . ALA A 1 173 ? -6.453 16.019 13.128 1.00 84.88 173 ALA A O 1
ATOM 1381 N N . THR A 1 174 ? -5.078 14.237 13.276 1.00 86.88 174 THR A N 1
ATOM 1382 C CA . THR A 1 174 ? -4.000 14.905 13.996 1.00 86.88 174 THR A CA 1
ATOM 1383 C C . THR A 1 174 ? -3.303 15.936 13.106 1.00 86.88 174 THR A C 1
ATOM 1385 O O . THR A 1 174 ? -3.338 15.860 11.876 1.00 86.88 174 THR A O 1
ATOM 1388 N N . GLU A 1 175 ? -2.620 16.904 13.721 1.00 85.62 175 GLU A N 1
ATOM 1389 C CA . GLU A 1 175 ? -1.852 17.907 12.971 1.00 85.62 175 GLU A CA 1
ATOM 1390 C C . GLU A 1 175 ? -0.756 17.273 12.104 1.00 85.62 175 GLU A C 1
ATOM 1392 O O . GLU A 1 175 ? -0.499 17.740 10.995 1.00 85.62 175 GLU A O 1
ATOM 1397 N N . GLU A 1 176 ? -0.159 16.162 12.551 1.00 87.69 176 GLU A N 1
ATOM 1398 C CA . GLU A 1 176 ? 0.795 15.406 11.738 1.00 87.69 176 GLU A CA 1
ATOM 1399 C C . GLU A 1 176 ? 0.133 14.818 10.483 1.00 87.69 176 GLU A C 1
ATOM 1401 O O . GLU A 1 176 ? 0.655 14.975 9.380 1.00 87.69 176 GLU A O 1
ATOM 1406 N N . GLU A 1 177 ? -1.024 14.172 10.622 1.00 88.38 177 GLU A N 1
ATOM 1407 C CA . GLU A 1 177 ? -1.755 13.565 9.504 1.00 88.38 177 GLU A CA 1
ATOM 1408 C C . GLU A 1 177 ? -2.221 14.605 8.484 1.00 88.38 177 GLU A C 1
ATOM 1410 O O . GLU A 1 177 ? -2.063 14.393 7.278 1.00 88.38 177 GLU A O 1
ATOM 1415 N N . LYS A 1 178 ? -2.731 15.755 8.943 1.00 87.31 178 LYS A N 1
ATOM 1416 C CA . LYS A 1 178 ? -3.084 16.877 8.059 1.00 87.31 178 LYS A CA 1
ATOM 1417 C C . LYS A 1 178 ? -1.858 17.396 7.309 1.00 87.31 178 LYS A C 1
ATOM 1419 O O . LYS A 1 178 ? -1.917 17.586 6.093 1.00 87.31 178 LYS A O 1
ATOM 1424 N N . ARG A 1 179 ? -0.723 17.537 8.004 1.00 87.81 179 ARG A N 1
ATOM 1425 C CA . ARG A 1 179 ? 0.548 17.966 7.404 1.00 87.81 179 ARG A CA 1
ATOM 1426 C C . ARG A 1 179 ? 1.021 16.988 6.332 1.00 87.81 179 ARG A C 1
ATOM 1428 O O . ARG A 1 179 ? 1.398 17.418 5.246 1.00 87.81 179 ARG A O 1
ATOM 1435 N N . LEU A 1 180 ? 0.980 15.683 6.610 1.00 89.44 180 LEU A N 1
ATOM 1436 C CA . LEU A 1 180 ? 1.348 14.641 5.645 1.00 89.44 180 LEU A CA 1
ATOM 1437 C C . LEU A 1 180 ? 0.417 14.640 4.430 1.00 89.44 180 LEU A C 1
ATOM 1439 O O . LEU A 1 180 ? 0.897 14.543 3.304 1.00 89.44 180 LEU A O 1
ATOM 1443 N N . THR A 1 181 ? -0.888 14.798 4.651 1.00 89.69 181 THR A N 1
ATOM 1444 C CA . THR A 1 181 ? -1.900 14.870 3.586 1.00 89.69 181 THR A CA 1
ATOM 1445 C C . THR A 1 181 ? -1.635 16.057 2.658 1.00 89.69 181 THR A C 1
ATOM 1447 O O . THR A 1 181 ? -1.623 15.909 1.436 1.00 89.69 181 THR A O 1
ATOM 1450 N N . MET A 1 182 ? -1.346 17.225 3.231 1.00 89.50 182 MET A N 1
ATOM 1451 C CA . MET A 1 182 ? -1.036 18.440 2.480 1.00 89.50 182 MET A CA 1
ATOM 1452 C C . MET A 1 182 ? 0.293 18.335 1.724 1.00 89.50 182 MET A C 1
ATOM 1454 O O . MET A 1 182 ? 0.369 18.683 0.546 1.00 89.50 182 MET A O 1
ATOM 1458 N N . LEU A 1 183 ? 1.331 17.787 2.363 1.00 89.81 183 LEU A N 1
ATOM 1459 C CA . LEU A 1 183 ? 2.628 17.576 1.721 1.00 89.81 183 LEU A CA 1
ATOM 1460 C C . LEU A 1 183 ? 2.519 16.584 0.554 1.00 89.81 183 LEU A C 1
ATOM 1462 O O . LEU A 1 183 ? 3.151 16.777 -0.482 1.00 89.81 183 LEU A O 1
ATOM 1466 N N . LEU A 1 184 ? 1.690 15.547 0.700 1.00 90.00 184 LEU A N 1
ATOM 1467 C CA . LEU A 1 184 ? 1.391 14.592 -0.362 1.00 90.00 184 LEU A CA 1
ATOM 1468 C C . LEU A 1 184 ? 0.683 15.275 -1.539 1.00 90.00 184 LEU A C 1
ATOM 1470 O O . LEU A 1 184 ? 1.100 15.084 -2.679 1.00 90.00 184 LEU A O 1
ATOM 1474 N N . PHE A 1 185 ? -0.335 16.100 -1.268 1.00 91.00 185 PHE A N 1
ATOM 1475 C CA . PHE A 1 185 ? -1.035 16.873 -2.297 1.00 91.00 185 PHE A CA 1
ATOM 1476 C C . PHE A 1 185 ? -0.062 17.746 -3.091 1.00 91.00 185 PHE A C 1
ATOM 1478 O O . PHE A 1 185 ? 0.024 17.620 -4.311 1.00 91.00 185 PHE A O 1
ATOM 1485 N N . GLN A 1 186 ? 0.711 18.581 -2.391 1.00 89.69 186 GLN A N 1
ATOM 1486 C CA . GLN A 1 186 ? 1.634 19.521 -3.016 1.00 89.69 186 GLN A CA 1
ATOM 1487 C C . GLN A 1 186 ? 2.698 18.792 -3.839 1.00 89.69 186 GLN A C 1
ATOM 1489 O O . GLN A 1 186 ? 2.894 19.104 -5.009 1.00 89.69 186 GLN A O 1
ATOM 1494 N N . LYS A 1 187 ? 3.344 17.767 -3.268 1.00 89.94 187 LYS A N 1
ATOM 1495 C CA . LYS A 1 187 ? 4.411 17.053 -3.976 1.00 89.94 187 LYS A CA 1
ATOM 1496 C C . LYS A 1 187 ? 3.906 16.274 -5.190 1.00 89.94 187 LYS A C 1
ATOM 1498 O O . LYS A 1 187 ? 4.614 16.229 -6.191 1.00 89.94 187 LYS A O 1
ATOM 1503 N N . ILE A 1 188 ? 2.715 15.669 -5.131 1.00 89.50 188 ILE A N 1
ATOM 1504 C CA . ILE A 1 188 ? 2.121 15.010 -6.307 1.00 89.50 188 ILE A CA 1
ATOM 1505 C C . ILE A 1 188 ? 1.755 16.057 -7.364 1.00 89.50 188 ILE A C 1
ATOM 1507 O O . ILE A 1 188 ? 2.029 15.846 -8.542 1.00 89.50 188 ILE A O 1
ATOM 1511 N N . PHE A 1 189 ? 1.175 17.188 -6.957 1.00 89.75 189 PHE A N 1
ATOM 1512 C CA . PHE A 1 189 ? 0.806 18.269 -7.868 1.00 89.75 189 PHE A CA 1
ATOM 1513 C C . PHE A 1 189 ? 2.027 18.845 -8.601 1.00 89.75 189 PHE A C 1
ATOM 1515 O O . PHE A 1 189 ? 2.030 18.892 -9.831 1.00 89.75 189 PHE A O 1
ATOM 1522 N N . ASP A 1 190 ? 3.091 19.188 -7.870 1.00 88.88 190 ASP A N 1
ATOM 1523 C CA . ASP A 1 190 ? 4.339 19.716 -8.435 1.00 88.88 190 ASP A CA 1
ATOM 1524 C C . ASP A 1 190 ? 5.016 18.695 -9.371 1.00 88.88 190 ASP A C 1
ATOM 1526 O O . ASP A 1 190 ? 5.515 19.039 -10.451 1.00 88.88 190 ASP A O 1
ATOM 1530 N N . ALA A 1 191 ? 4.994 17.413 -8.992 1.00 87.94 191 ALA A N 1
ATOM 1531 C CA . ALA A 1 191 ? 5.544 16.336 -9.807 1.00 87.94 191 ALA A CA 1
ATOM 1532 C C . ALA A 1 191 ? 4.748 16.116 -11.108 1.00 87.94 191 ALA A C 1
ATOM 1534 O O . ALA A 1 191 ? 5.344 15.834 -12.146 1.00 87.94 191 ALA A O 1
ATOM 1535 N N . LEU A 1 192 ? 3.419 16.276 -11.094 1.00 87.62 192 LEU A N 1
ATOM 1536 C CA . LEU A 1 192 ? 2.604 16.214 -12.314 1.00 87.62 192 LEU A CA 1
ATOM 1537 C C . LEU A 1 192 ? 2.775 17.459 -13.190 1.00 87.62 192 LEU A C 1
ATOM 1539 O O . LEU A 1 192 ? 2.829 17.330 -14.410 1.00 87.62 192 LEU A O 1
ATOM 1543 N N . ALA A 1 193 ? 2.885 18.647 -12.590 1.00 87.44 193 ALA A N 1
ATOM 1544 C CA . ALA A 1 193 ? 3.037 19.907 -13.319 1.00 87.44 193 ALA A CA 1
ATOM 1545 C C . ALA A 1 193 ? 4.352 19.980 -14.114 1.00 87.44 193 ALA A C 1
ATOM 1547 O O . ALA A 1 193 ? 4.405 20.595 -15.178 1.00 87.44 193 ALA A O 1
ATOM 1548 N N . SER A 1 194 ? 5.408 19.340 -13.610 1.00 86.19 194 SER A N 1
ATOM 1549 C CA . SER A 1 194 ? 6.725 19.288 -14.256 1.00 86.19 194 SER A CA 1
ATOM 1550 C C . SER A 1 194 ? 6.879 18.153 -15.277 1.00 86.19 194 SER A C 1
ATOM 1552 O O . SER A 1 194 ? 7.898 18.091 -15.970 1.00 86.19 194 SER A O 1
ATOM 1554 N N . ARG A 1 195 ? 5.892 17.256 -15.404 1.00 85.69 195 ARG A N 1
ATOM 1555 C CA . ARG A 1 195 ? 6.000 16.047 -16.227 1.00 85.69 195 ARG A CA 1
ATOM 1556 C C . ARG A 1 195 ? 5.183 16.128 -17.514 1.00 85.69 195 ARG A C 1
ATOM 1558 O O . ARG A 1 195 ? 4.103 16.706 -17.563 1.00 85.69 195 ARG A O 1
ATOM 1565 N N . ALA A 1 196 ? 5.694 15.484 -18.565 1.00 85.88 196 ALA A N 1
ATOM 1566 C CA . ALA A 1 196 ? 4.944 15.268 -19.796 1.00 85.88 196 ALA A CA 1
ATOM 1567 C C . ALA A 1 196 ? 3.693 14.409 -19.546 1.00 85.88 196 ALA A C 1
ATOM 1569 O O . ALA A 1 196 ? 3.695 13.517 -18.696 1.00 85.88 196 ALA A O 1
ATOM 1570 N N . TYR A 1 197 ? 2.636 14.677 -20.312 1.00 86.50 197 TYR A N 1
ATOM 1571 C CA . TYR A 1 197 ? 1.368 13.971 -20.185 1.00 86.50 197 TYR A CA 1
ATOM 1572 C C . TYR A 1 197 ? 1.508 12.486 -20.544 1.00 86.50 197 TYR A C 1
ATOM 1574 O O . TYR A 1 197 ? 1.884 12.139 -21.663 1.00 86.50 197 TYR A O 1
ATOM 1582 N N . ASP A 1 198 ? 1.145 11.631 -19.590 1.00 87.06 198 ASP A N 1
ATOM 1583 C CA . ASP A 1 198 ? 1.021 10.184 -19.746 1.00 87.06 198 ASP A CA 1
ATOM 1584 C C . ASP A 1 198 ? -0.413 9.767 -19.362 1.00 87.06 198 ASP A C 1
ATOM 1586 O O . ASP A 1 198 ? -0.790 9.914 -18.194 1.00 87.06 198 ASP A O 1
ATOM 1590 N N . PRO A 1 199 ? -1.228 9.261 -20.308 1.00 87.75 199 PRO A N 1
ATOM 1591 C CA . PRO A 1 199 ? -2.614 8.887 -20.047 1.00 87.75 199 PRO A CA 1
ATOM 1592 C C . PRO A 1 199 ? -2.800 7.875 -18.908 1.00 87.75 199 PRO A C 1
ATOM 1594 O O . PRO A 1 199 ? -3.756 8.009 -18.140 1.00 87.75 199 PRO A O 1
ATOM 1597 N N . GLU A 1 200 ? -1.922 6.870 -18.782 1.00 86.19 200 GLU A N 1
ATOM 1598 C CA . GLU A 1 200 ? -2.080 5.814 -17.768 1.00 86.19 200 GLU A CA 1
ATOM 1599 C C . GLU A 1 200 ? -1.777 6.375 -16.374 1.00 86.19 200 GLU A C 1
ATOM 1601 O O . GLU A 1 200 ? -2.579 6.210 -15.449 1.00 86.19 200 GLU A O 1
ATOM 1606 N N . LEU A 1 201 ? -0.679 7.123 -16.238 1.00 86.75 201 LEU A N 1
ATOM 1607 C CA . LEU A 1 201 ? -0.300 7.761 -14.982 1.00 86.75 201 LEU A CA 1
ATOM 1608 C C . LEU A 1 201 ? -1.290 8.852 -14.559 1.00 86.75 201 LEU A C 1
ATOM 1610 O O . LEU A 1 201 ? -1.782 8.827 -13.430 1.00 86.75 201 LEU A O 1
ATOM 1614 N N . PHE A 1 202 ? -1.602 9.809 -15.439 1.00 88.62 202 PHE A N 1
ATOM 1615 C CA . PHE A 1 202 ? -2.506 10.918 -15.113 1.00 88.62 202 PHE A CA 1
ATOM 1616 C C . PHE A 1 202 ? -3.916 10.409 -14.799 1.00 88.62 202 PHE A C 1
ATOM 1618 O O . PHE A 1 202 ? -4.565 10.934 -13.892 1.00 88.62 202 PHE A O 1
ATOM 1625 N N . GLY A 1 203 ? -4.358 9.337 -15.467 1.00 89.12 203 GLY A N 1
ATOM 1626 C CA . GLY A 1 203 ? -5.623 8.667 -15.172 1.00 89.12 203 GLY A CA 1
ATOM 1627 C C . GLY A 1 203 ? -5.712 8.082 -13.757 1.00 89.12 203 GLY A C 1
ATOM 1628 O O . GLY A 1 203 ? -6.818 7.874 -13.261 1.00 89.12 203 GLY A O 1
ATOM 1629 N N . LYS A 1 204 ? -4.581 7.834 -13.082 1.00 89.56 204 LYS A N 1
ATOM 1630 C CA . LYS A 1 204 ? -4.531 7.380 -11.677 1.00 89.56 204 LYS A CA 1
ATOM 1631 C C . LYS A 1 204 ? -4.146 8.492 -10.704 1.00 89.56 204 LYS A C 1
ATOM 1633 O O . LYS A 1 204 ? -4.646 8.520 -9.583 1.00 89.56 204 LYS A O 1
ATOM 1638 N N . ALA A 1 205 ? -3.294 9.420 -11.126 1.00 89.62 205 ALA A N 1
ATOM 1639 C CA . ALA A 1 205 ? -2.795 10.493 -10.279 1.00 89.62 205 ALA A CA 1
ATOM 1640 C C . ALA A 1 205 ? -3.837 11.596 -10.037 1.00 89.62 205 ALA A C 1
ATOM 1642 O O . ALA A 1 205 ? -3.929 12.107 -8.923 1.00 89.62 205 ALA A O 1
ATOM 1643 N N . LEU A 1 206 ? -4.659 11.934 -11.040 1.00 91.25 206 LEU A N 1
ATOM 1644 C CA . LEU A 1 206 ? -5.703 12.952 -10.887 1.00 91.25 206 LEU A CA 1
ATOM 1645 C C . LEU A 1 206 ? -6.793 12.535 -9.883 1.00 91.25 206 LEU A C 1
ATOM 1647 O O . LEU A 1 206 ? -7.042 13.318 -8.968 1.00 91.25 206 LEU A O 1
ATOM 1651 N N . PRO A 1 207 ? -7.384 11.319 -9.953 1.00 92.88 207 PRO A N 1
ATOM 1652 C CA . PRO A 1 207 ? -8.302 10.850 -8.912 1.00 92.88 207 PRO A CA 1
ATOM 1653 C C . PRO A 1 207 ? -7.675 10.866 -7.516 1.00 92.88 207 PRO A C 1
ATOM 1655 O O . PRO A 1 207 ? -8.315 11.303 -6.563 1.00 92.88 207 PRO A O 1
ATOM 1658 N N . CYS A 1 208 ? -6.401 10.475 -7.401 1.00 91.56 208 CYS A N 1
ATOM 1659 C CA . CYS A 1 208 ? -5.670 10.527 -6.137 1.00 91.56 208 CYS A CA 1
ATOM 1660 C C . CYS A 1 208 ? -5.579 11.958 -5.587 1.00 91.56 208 CYS A C 1
ATOM 1662 O O . CYS A 1 208 ? -5.856 12.181 -4.410 1.00 91.56 208 CYS A O 1
ATOM 1664 N N . LEU A 1 209 ? -5.222 12.936 -6.426 1.00 91.69 209 LEU A N 1
ATOM 1665 C CA . LEU A 1 209 ? -5.179 14.348 -6.034 1.00 91.69 209 LEU A CA 1
ATOM 1666 C C . LEU A 1 209 ? -6.552 14.875 -5.622 1.00 91.69 209 LEU A C 1
ATOM 1668 O O . LEU A 1 209 ? -6.651 15.598 -4.634 1.00 91.69 209 LEU A O 1
ATOM 1672 N N . THR A 1 210 ? -7.608 14.509 -6.350 1.00 91.81 210 THR A N 1
ATOM 1673 C CA . THR A 1 210 ? -8.981 14.898 -6.007 1.00 91.81 210 THR A CA 1
ATOM 1674 C C . THR A 1 210 ? -9.405 14.309 -4.663 1.00 91.81 210 THR A C 1
ATOM 1676 O O . THR A 1 210 ? -9.927 15.042 -3.823 1.00 91.81 210 THR A O 1
ATOM 1679 N N . ALA A 1 211 ? -9.127 13.026 -4.420 1.00 92.12 211 ALA A N 1
ATOM 1680 C CA . ALA A 1 211 ? -9.429 12.367 -3.153 1.00 92.12 211 ALA A CA 1
ATOM 1681 C C . ALA A 1 211 ? -8.701 13.046 -1.980 1.00 92.12 211 ALA A C 1
ATOM 1683 O O . ALA A 1 211 ? -9.338 13.409 -0.990 1.00 92.12 211 ALA A O 1
ATOM 1684 N N . ILE A 1 212 ? -7.397 13.310 -2.122 1.00 90.38 212 ILE A N 1
ATOM 1685 C CA . ILE A 1 212 ? -6.599 14.021 -1.110 1.00 90.38 212 ILE A CA 1
ATOM 1686 C C . ILE A 1 212 ? -7.140 15.438 -0.880 1.00 90.38 212 ILE A C 1
ATOM 1688 O O . ILE A 1 212 ? -7.362 15.835 0.262 1.00 90.38 212 ILE A O 1
ATOM 1692 N N . GLY A 1 213 ? -7.394 16.191 -1.954 1.00 87.69 213 GLY A N 1
ATOM 1693 C CA . GLY A 1 213 ? -7.921 17.554 -1.875 1.00 87.69 213 GLY A CA 1
ATOM 1694 C C . GLY A 1 213 ? -9.284 17.621 -1.183 1.00 87.69 213 GLY A C 1
ATOM 1695 O O . GLY A 1 213 ? -9.532 18.541 -0.414 1.00 87.69 213 GLY A O 1
ATOM 1696 N N . SER A 1 214 ? -10.140 16.615 -1.391 1.00 87.50 214 SER A N 1
ATOM 1697 C CA . SER A 1 214 ? -11.444 16.514 -0.722 1.00 87.50 214 SER A CA 1
ATOM 1698 C C . SER A 1 214 ? -11.352 16.157 0.766 1.00 87.50 214 SER A C 1
ATOM 1700 O O . SER A 1 214 ? -12.266 16.455 1.533 1.00 87.50 214 SER A O 1
ATOM 1702 N N . ALA A 1 215 ? -10.261 15.506 1.173 1.00 86.19 215 ALA A N 1
ATOM 1703 C CA . ALA A 1 215 ? -10.022 15.091 2.549 1.00 86.19 215 ALA A CA 1
ATOM 1704 C C . ALA A 1 215 ? -9.389 16.204 3.404 1.00 86.19 215 ALA A C 1
ATOM 1706 O O . ALA A 1 215 ? -9.495 16.166 4.630 1.00 86.19 215 ALA A O 1
ATOM 1707 N N . LEU A 1 216 ? -8.740 17.189 2.777 1.00 82.25 216 LEU A N 1
ATOM 1708 C CA . LEU A 1 216 ? -8.160 18.344 3.457 1.00 82.25 216 LEU A CA 1
ATOM 1709 C C . LEU A 1 216 ? -9.254 19.313 3.919 1.00 82.25 216 LEU A C 1
ATOM 1711 O O . LEU A 1 216 ? -10.125 19.710 3.146 1.00 82.25 216 LEU A O 1
ATOM 1715 N N . SER A 1 217 ? -9.196 19.729 5.186 1.00 73.88 217 SER A N 1
ATOM 1716 C CA . SER A 1 217 ? -10.084 20.776 5.698 1.00 73.88 217 SER A CA 1
ATOM 1717 C C . SER A 1 217 ? -9.821 22.094 4.952 1.00 73.88 217 SER A C 1
ATOM 1719 O O . SER A 1 217 ? -8.656 22.471 4.809 1.00 73.88 217 SER A O 1
ATOM 1721 N N . PRO A 1 218 ? -10.862 22.844 4.547 1.00 66.62 218 PRO A N 1
ATOM 1722 C CA . PRO A 1 218 ? -10.697 24.118 3.840 1.00 66.62 218 PRO A CA 1
ATOM 1723 C C . PRO A 1 218 ? -9.967 25.187 4.672 1.00 66.62 218 PRO A C 1
ATOM 1725 O O . PRO A 1 218 ? -9.360 26.091 4.107 1.00 66.62 218 PRO A O 1
ATOM 1728 N N . ASP A 1 219 ? -9.975 25.052 6.002 1.00 64.38 219 ASP A N 1
ATOM 1729 C CA . ASP A 1 219 ? -9.296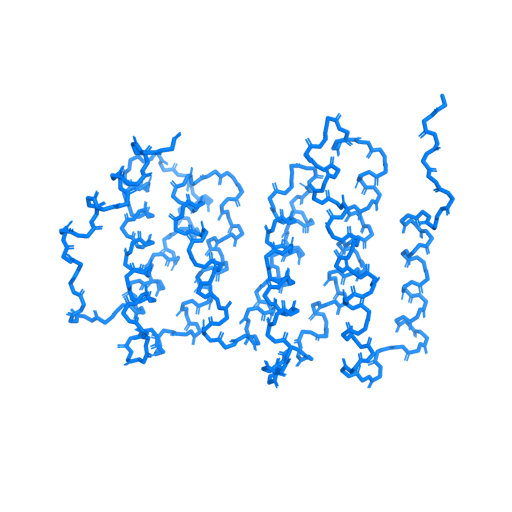 25.963 6.931 1.00 64.38 219 ASP A CA 1
ATOM 1730 C C . ASP A 1 219 ? -7.812 25.608 7.164 1.00 64.38 219 ASP A C 1
ATOM 1732 O O . ASP A 1 219 ? -7.092 26.339 7.849 1.00 64.38 219 ASP A O 1
ATOM 1736 N N . TYR A 1 220 ? -7.329 24.482 6.623 1.00 66.69 220 TYR A N 1
ATOM 1737 C CA . TYR A 1 220 ? -5.947 24.049 6.815 1.00 66.69 220 TYR A CA 1
ATOM 1738 C C . TYR A 1 220 ? -5.018 24.731 5.803 1.00 66.69 220 TYR A C 1
ATOM 1740 O O . TYR A 1 220 ? -5.004 24.398 4.619 1.00 66.69 220 TYR A O 1
ATOM 1748 N N . SER A 1 221 ? -4.201 25.671 6.283 1.00 58.44 221 SER A N 1
ATOM 1749 C CA . SER A 1 221 ? -3.134 26.300 5.498 1.00 58.44 221 SER A CA 1
ATOM 1750 C C . SER A 1 221 ? -1.766 25.780 5.940 1.00 58.44 221 SER A C 1
ATOM 1752 O O . SER A 1 221 ? -1.409 25.813 7.118 1.00 58.44 221 SER A O 1
ATOM 1754 N N . TYR A 1 222 ? -0.982 25.279 4.984 1.00 57.38 222 TYR A N 1
ATOM 1755 C CA . TYR A 1 222 ? 0.399 24.873 5.233 1.00 57.38 222 TYR A CA 1
ATOM 1756 C C . TYR A 1 222 ? 1.261 26.121 5.439 1.00 57.38 222 TYR A C 1
ATOM 1758 O O . TYR A 1 222 ? 1.428 26.922 4.518 1.00 57.38 222 TYR A O 1
ATOM 1766 N N . SER A 1 223 ? 1.819 26.308 6.635 1.00 51.66 223 SER A N 1
ATOM 1767 C CA . SER A 1 223 ? 2.794 27.375 6.866 1.00 51.66 223 SER A CA 1
ATOM 1768 C C . SER A 1 223 ? 4.177 26.915 6.390 1.00 51.66 223 SER A C 1
ATOM 1770 O O . SER A 1 223 ? 4.767 25.975 6.918 1.00 51.66 223 SER A O 1
ATOM 1772 N N . ILE A 1 224 ? 4.691 27.601 5.366 1.00 51.38 224 ILE A N 1
ATOM 1773 C CA . ILE A 1 224 ? 5.962 27.337 4.662 1.00 51.38 224 ILE A CA 1
ATOM 1774 C C . ILE A 1 224 ? 7.182 27.207 5.599 1.00 51.38 224 ILE A C 1
ATOM 1776 O O . ILE A 1 224 ? 8.136 26.511 5.266 1.00 51.38 224 ILE A O 1
ATOM 1780 N N . ASN A 1 225 ? 7.121 27.757 6.816 1.00 42.34 225 ASN A N 1
ATOM 1781 C CA . ASN A 1 225 ? 8.209 27.725 7.802 1.00 42.34 225 ASN A CA 1
ATOM 1782 C C . ASN A 1 225 ? 8.570 26.323 8.344 1.00 42.34 225 ASN A C 1
ATOM 1784 O O . ASN A 1 225 ? 9.564 26.193 9.052 1.00 42.34 225 ASN A O 1
ATOM 1788 N N . GLN A 1 226 ? 7.789 25.273 8.060 1.00 46.31 226 GLN A N 1
ATOM 1789 C CA . GLN A 1 226 ? 8.113 23.896 8.480 1.00 46.31 226 GLN A CA 1
ATOM 1790 C C . GLN A 1 226 ? 8.871 23.079 7.421 1.00 46.31 226 GLN A C 1
ATOM 1792 O O . GLN A 1 226 ? 9.335 21.980 7.727 1.00 46.31 226 GLN A O 1
ATOM 1797 N N . GLN A 1 227 ? 9.018 23.597 6.196 1.00 46.91 227 GLN A N 1
ATOM 1798 C CA . GLN A 1 227 ? 9.782 22.947 5.126 1.00 46.91 227 GLN A CA 1
ATOM 1799 C C . GLN A 1 227 ? 11.293 22.945 5.434 1.00 46.91 227 GLN A C 1
ATOM 1801 O O . GLN A 1 227 ? 11.953 21.923 5.249 1.00 46.91 227 GLN A O 1
ATOM 1806 N N . ASP A 1 228 ? 11.804 24.038 6.013 1.00 44.00 228 ASP A N 1
ATOM 1807 C CA . ASP A 1 228 ? 13.240 24.242 6.258 1.00 44.00 228 ASP A CA 1
ATOM 1808 C C . ASP A 1 228 ? 13.854 23.252 7.260 1.00 44.00 228 ASP A C 1
ATOM 1810 O O . ASP A 1 228 ? 15.033 22.916 7.149 1.00 44.00 228 ASP A O 1
ATOM 1814 N N . ASN A 1 229 ? 13.069 22.718 8.203 1.00 41.06 229 ASN A N 1
ATOM 1815 C CA . ASN A 1 229 ? 13.586 21.772 9.200 1.00 41.06 229 ASN A CA 1
ATOM 1816 C C . ASN A 1 229 ? 13.858 20.370 8.631 1.00 41.06 229 ASN A C 1
ATOM 1818 O O . ASN A 1 229 ? 14.737 19.679 9.136 1.00 41.06 229 ASN A O 1
ATOM 1822 N N . LEU A 1 230 ? 13.147 19.945 7.581 1.00 47.44 230 LEU A N 1
ATOM 1823 C CA . LEU A 1 230 ? 13.350 18.621 6.970 1.00 47.44 230 LEU A CA 1
ATOM 1824 C C . LEU A 1 230 ? 14.500 18.620 5.958 1.00 47.44 230 LEU A C 1
ATOM 1826 O O . LEU A 1 230 ? 15.175 17.603 5.796 1.00 47.44 230 LEU A O 1
ATOM 1830 N N . ASP A 1 231 ? 14.747 19.757 5.306 1.00 44.69 231 ASP A N 1
ATOM 1831 C CA . ASP A 1 231 ? 15.903 19.919 4.426 1.00 44.69 231 ASP A CA 1
ATOM 1832 C C . ASP A 1 231 ? 17.195 20.150 5.248 1.00 44.69 231 ASP A C 1
ATOM 1834 O O . ASP A 1 231 ? 18.244 19.622 4.883 1.00 44.69 231 ASP A O 1
ATOM 1838 N N . HIS A 1 232 ? 17.121 20.786 6.429 1.00 37.00 232 HIS A N 1
ATOM 1839 C CA . HIS A 1 232 ? 18.265 20.916 7.354 1.00 37.00 232 HIS A CA 1
ATOM 1840 C C . HIS A 1 232 ? 18.668 19.613 8.070 1.00 37.00 232 HIS A C 1
ATOM 1842 O O . HIS A 1 232 ? 19.828 19.466 8.459 1.00 37.00 232 HIS A O 1
ATOM 1848 N N . GLU A 1 233 ? 17.762 18.645 8.245 1.00 39.03 233 GLU A N 1
ATOM 1849 C CA . GLU A 1 233 ? 18.131 17.316 8.765 1.00 39.03 233 GLU A CA 1
ATOM 1850 C C . GLU A 1 233 ? 18.899 16.467 7.736 1.00 39.03 233 GLU A C 1
ATOM 1852 O O . GLU A 1 233 ? 19.594 15.526 8.120 1.00 39.03 233 GLU A O 1
ATOM 1857 N N . ARG A 1 234 ? 18.851 16.823 6.444 1.00 43.16 234 ARG A N 1
ATOM 1858 C CA . ARG A 1 234 ? 19.662 16.186 5.392 1.00 43.16 234 ARG A CA 1
ATOM 1859 C C . ARG A 1 234 ? 21.100 16.697 5.322 1.00 43.16 234 ARG A C 1
ATOM 1861 O O . ARG A 1 234 ? 21.938 15.993 4.781 1.00 43.16 234 ARG A O 1
ATOM 1868 N N . GLU A 1 235 ? 21.407 17.875 5.864 1.00 39.88 235 GLU A N 1
ATOM 1869 C CA . GLU A 1 235 ? 22.781 18.412 5.876 1.00 39.88 235 GLU A CA 1
ATOM 1870 C C . GLU A 1 235 ? 23.624 17.922 7.067 1.00 39.88 235 GLU A C 1
ATOM 1872 O O . GLU A 1 235 ? 24.805 18.254 7.169 1.00 39.88 235 GLU A O 1
ATOM 1877 N N . LYS A 1 236 ? 23.045 17.123 7.975 1.00 36.75 236 LYS A N 1
ATOM 1878 C CA . LYS A 1 236 ? 23.732 16.599 9.171 1.00 36.75 236 LYS A CA 1
ATOM 1879 C C . LYS A 1 236 ? 23.949 15.080 9.186 1.00 36.75 236 LYS A C 1
ATOM 1881 O O . LYS A 1 236 ? 24.423 14.570 10.203 1.00 36.75 236 LYS A O 1
ATOM 1886 N N . VAL A 1 237 ? 23.649 14.371 8.095 1.00 34.47 237 VAL A N 1
ATOM 1887 C CA . VAL A 1 237 ? 23.940 12.934 7.903 1.00 34.47 237 VAL A CA 1
ATOM 1888 C C . VAL A 1 237 ? 24.774 12.757 6.646 1.00 34.47 237 VAL A C 1
ATOM 1890 O O . VAL A 1 237 ? 25.775 12.012 6.722 1.00 34.47 237 VAL A O 1
#

InterPro domains:
  IPR015925 Ryanodine/Inositol 1,4,5-trisphosphate receptor [PTHR46399] (4-227)

Radius of gyration: 19.45 Å; chains: 1; bounding box: 42×57×40 Å

Foldseek 3Di:
DPDDDDDDQLVRVLVVLVCCCVPVNQPDLVSVVCCLPVPQLVLLLVLLVCLVDPNCPPPRSLSSLCSCLVGVLQSCLVVLVSLAPPPVPLVSLLSSLVSLLSSLPRPSDDPVSNVSSLSSNQSNLLRDDPVSCLVVLVVCLVVQLVLPPSNLSVLQNLLSNLQNCLVCLQPPDDPSSLQSLVSSLVSLVVSVVPDDDDCSSCVRSVSSNVSSVSSHHPPDDDDPVVVVVVVVVVVPD

pLDDT: mean 83.23, std 14.39, range [30.62, 95.38]